Protein AF-A0A6A6ZVG6-F1 (afdb_monomer_lite)

Foldseek 3Di:
DDDDPDPAPDQFWDWDADLPPRDTQDTATADDQPDDDDDPHARHLVSVVVSVCVPDDQPDAAFAAPCVVVCVSSVHDHDHYDHQLVVVVVVVVVVVVVVVVVVVVVVVVVVVVVVVVVVVVVVPDDDDDDDDDDDYDDDDDDDDDDDDDDPDDPPPPDPPCSPLQNLLCVQVVDHAPPPPPVDHDPSRRGVSRSVSVVVVVCCVVVVD

pLDDT: mean 73.95, std 22.01, range [24.28, 94.56]

Structure (mmCIF, N/CA/C/O backbone):
data_AF-A0A6A6ZVG6-F1
#
_entry.id   AF-A0A6A6ZVG6-F1
#
loop_
_atom_site.group_PDB
_atom_site.id
_atom_site.type_symbol
_atom_site.label_atom_id
_atom_site.label_alt_id
_atom_site.label_comp_id
_atom_site.label_asym_id
_atom_site.label_entity_id
_atom_site.label_seq_id
_atom_site.pdbx_PDB_ins_code
_atom_site.Cartn_x
_atom_site.Cartn_y
_atom_site.Cartn_z
_atom_site.occupancy
_atom_site.B_iso_or_equiv
_atom_site.auth_seq_id
_atom_site.auth_comp_id
_atom_site.auth_asym_id
_atom_site.auth_atom_id
_atom_site.pdbx_PDB_model_num
ATOM 1 N N . MET A 1 1 ? 5.412 9.016 -5.352 1.00 49.69 1 MET A N 1
ATOM 2 C CA . MET A 1 1 ? 4.699 10.014 -6.185 1.00 49.69 1 MET A CA 1
ATOM 3 C C . MET A 1 1 ? 5.521 11.286 -6.302 1.00 49.69 1 MET A C 1
ATOM 5 O O . MET A 1 1 ? 5.979 11.766 -5.275 1.00 49.69 1 MET A O 1
ATOM 9 N N . GLY A 1 2 ? 5.689 11.850 -7.499 1.00 45.28 2 GLY A N 1
ATOM 10 C CA . GLY A 1 2 ? 6.177 13.225 -7.646 1.00 45.28 2 GLY A CA 1
ATOM 11 C C . GLY A 1 2 ? 5.392 13.981 -8.715 1.00 45.28 2 GLY A C 1
ATOM 12 O O . GLY A 1 2 ? 4.653 13.392 -9.502 1.00 45.28 2 GLY A O 1
ATOM 13 N N . THR A 1 3 ? 5.491 15.305 -8.686 1.00 40.56 3 THR A N 1
ATOM 14 C CA . THR A 1 3 ? 4.764 16.208 -9.581 1.00 40.56 3 THR A CA 1
ATOM 15 C C . THR A 1 3 ? 5.478 16.299 -10.927 1.00 40.56 3 THR A C 1
ATOM 17 O O . THR A 1 3 ? 6.555 16.887 -11.015 1.00 40.56 3 THR A O 1
ATOM 20 N N . ALA A 1 4 ? 4.889 15.712 -11.969 1.00 40.38 4 ALA A N 1
ATOM 21 C CA . ALA A 1 4 ? 5.281 15.966 -13.352 1.00 40.38 4 ALA A CA 1
ATOM 22 C C . ALA A 1 4 ? 4.652 17.285 -13.846 1.00 40.38 4 ALA A C 1
ATOM 24 O O . ALA A 1 4 ? 3.641 17.731 -13.311 1.00 40.38 4 ALA A O 1
ATOM 25 N N . ALA A 1 5 ? 5.238 17.903 -14.877 1.00 45.34 5 ALA A N 1
ATOM 26 C CA . ALA A 1 5 ? 4.753 19.155 -15.476 1.00 45.34 5 ALA A CA 1
ATOM 27 C C . ALA A 1 5 ? 3.393 19.022 -16.207 1.00 45.34 5 ALA A C 1
ATOM 29 O O . ALA A 1 5 ? 2.774 20.022 -16.556 1.00 45.34 5 ALA A O 1
ATOM 30 N N . SER A 1 6 ? 2.921 17.795 -16.436 1.00 46.19 6 SER A N 1
ATOM 31 C CA . SER A 1 6 ? 1.574 17.483 -16.925 1.00 46.19 6 SER A CA 1
ATOM 32 C C . SER A 1 6 ? 0.642 17.258 -15.735 1.00 46.19 6 SER A C 1
ATOM 34 O O . SER A 1 6 ? 1.036 16.558 -14.808 1.00 46.19 6 SER A O 1
ATOM 36 N N . SER A 1 7 ? -0.593 17.764 -15.766 1.00 43.66 7 SER A N 1
ATOM 37 C CA . SER A 1 7 ? -1.553 17.750 -14.641 1.00 43.66 7 SER A CA 1
ATOM 38 C C . SER A 1 7 ? -2.004 16.368 -14.124 1.00 43.66 7 SER A C 1
ATOM 40 O O . SER A 1 7 ? -2.911 16.296 -13.298 1.00 43.66 7 SER A O 1
ATOM 42 N N . ASP A 1 8 ? -1.402 15.278 -14.599 1.00 55.78 8 ASP A N 1
ATOM 43 C CA . ASP A 1 8 ? -1.608 13.919 -14.112 1.00 55.78 8 ASP A CA 1
ATOM 44 C C . ASP A 1 8 ? -0.533 13.561 -13.069 1.00 55.78 8 ASP A C 1
ATOM 46 O O . ASP A 1 8 ? 0.647 13.858 -13.283 1.00 55.78 8 ASP A O 1
ATOM 50 N N . PRO A 1 9 ? -0.886 12.861 -11.971 1.00 57.59 9 PRO A N 1
ATOM 51 C CA . PRO A 1 9 ? 0.098 12.336 -11.035 1.00 57.59 9 PRO A CA 1
ATOM 52 C C . PRO A 1 9 ? 1.181 11.542 -11.785 1.00 57.59 9 PRO A C 1
ATOM 54 O O . PRO A 1 9 ? 0.896 10.552 -12.475 1.00 57.59 9 PRO A O 1
ATOM 57 N N . GLY A 1 10 ? 2.423 12.021 -11.680 1.00 66.69 10 GLY A N 1
ATOM 58 C CA . GLY A 1 10 ? 3.577 11.460 -12.366 1.00 66.69 10 GLY A CA 1
ATOM 59 C C . GLY A 1 10 ? 4.068 10.214 -11.643 1.00 66.69 10 GLY A C 1
ATOM 60 O O . GLY A 1 10 ? 4.487 10.278 -10.482 1.00 66.69 10 GLY A O 1
ATOM 61 N N . LEU A 1 11 ? 4.023 9.074 -12.329 1.00 75.88 11 LEU A N 1
ATOM 62 C CA . LEU A 1 11 ? 4.764 7.893 -11.912 1.00 75.88 11 LEU A CA 1
ATOM 63 C C . LEU A 1 11 ? 6.234 8.134 -12.256 1.00 75.88 11 LEU A C 1
ATOM 65 O O . LEU A 1 11 ? 6.551 8.346 -13.419 1.00 75.88 11 LEU A O 1
ATOM 69 N N . ILE A 1 12 ? 7.098 8.152 -11.242 1.00 78.69 12 ILE A N 1
ATOM 70 C CA . ILE A 1 12 ? 8.520 8.511 -11.397 1.00 78.69 12 ILE A CA 1
ATOM 71 C C . ILE A 1 12 ? 9.432 7.322 -11.101 1.00 78.69 12 ILE A C 1
ATOM 73 O O . ILE A 1 12 ? 10.534 7.237 -11.627 1.00 78.69 12 ILE A O 1
ATOM 77 N N . ARG A 1 13 ? 8.989 6.387 -10.261 1.00 84.31 13 ARG A N 1
ATOM 78 C CA . ARG A 1 13 ? 9.749 5.199 -9.880 1.00 84.31 13 ARG A CA 1
ATOM 79 C C . ARG A 1 13 ? 8.780 4.092 -9.504 1.00 84.31 13 ARG A C 1
ATOM 81 O O . ARG A 1 13 ? 7.742 4.379 -8.908 1.00 84.31 13 ARG A O 1
ATOM 88 N N . VAL A 1 14 ? 9.127 2.863 -9.855 1.00 87.31 14 VAL A N 1
ATOM 89 C CA . VAL A 1 14 ? 8.420 1.653 -9.437 1.00 87.31 14 VAL A CA 1
ATOM 90 C C . VAL A 1 14 ? 9.431 0.728 -8.795 1.00 87.31 14 VAL A C 1
ATOM 92 O O . VAL A 1 14 ? 10.468 0.441 -9.394 1.00 87.31 14 VAL A O 1
ATOM 95 N N . THR A 1 15 ? 9.088 0.245 -7.605 1.00 89.94 15 THR A N 1
ATOM 96 C CA . THR A 1 15 ? 9.856 -0.776 -6.906 1.00 89.94 15 THR A CA 1
ATOM 97 C C . THR A 1 15 ? 8.943 -1.957 -6.581 1.00 89.94 15 THR A C 1
ATOM 99 O O . THR A 1 15 ? 7.857 -1.757 -6.039 1.00 89.94 15 THR A O 1
ATOM 102 N N . LEU A 1 16 ? 9.367 -3.173 -6.923 1.00 90.38 16 LEU A N 1
ATOM 103 C CA . LEU A 1 16 ? 8.728 -4.432 -6.547 1.00 90.38 16 LEU A CA 1
ATOM 104 C C . LEU A 1 16 ? 9.712 -5.256 -5.725 1.00 90.38 16 LEU A C 1
ATOM 106 O O . LEU A 1 16 ? 10.871 -5.417 -6.110 1.00 90.38 16 LEU A O 1
ATOM 110 N N . VAL A 1 17 ? 9.226 -5.796 -4.616 1.00 92.12 17 VAL A N 1
ATOM 111 C CA . VAL A 1 17 ? 9.990 -6.654 -3.710 1.00 92.12 17 VAL A CA 1
ATOM 112 C C . VAL A 1 17 ? 9.263 -7.985 -3.611 1.00 92.12 17 VAL A C 1
ATOM 114 O O . VAL A 1 17 ? 8.038 -8.006 -3.483 1.00 92.12 17 VAL A O 1
ATOM 117 N N . ASP A 1 18 ? 10.015 -9.077 -3.693 1.00 91.00 18 ASP A N 1
ATOM 118 C CA . ASP A 1 18 ? 9.496 -10.412 -3.428 1.00 91.00 18 ASP A CA 1
ATOM 119 C C . ASP A 1 18 ? 9.284 -10.600 -1.922 1.00 91.00 18 ASP A C 1
ATOM 121 O O . ASP A 1 18 ? 10.198 -10.375 -1.123 1.00 91.00 18 ASP A O 1
ATOM 125 N N . ASP A 1 19 ? 8.075 -10.999 -1.530 1.00 85.69 19 ASP A N 1
ATOM 126 C CA . ASP A 1 19 ? 7.737 -11.203 -0.121 1.00 85.69 19 ASP A CA 1
ATOM 127 C C . ASP A 1 19 ? 8.489 -12.395 0.489 1.00 85.69 19 ASP A C 1
ATOM 129 O O . ASP A 1 19 ? 8.959 -12.306 1.621 1.00 85.69 19 ASP A O 1
ATOM 133 N N . PHE A 1 20 ? 8.663 -13.480 -0.269 1.00 83.56 20 PHE A N 1
ATOM 134 C CA . PHE A 1 20 ? 9.230 -14.735 0.224 1.00 83.56 20 PHE A CA 1
ATOM 135 C C . PHE A 1 20 ? 10.759 -14.729 0.244 1.00 83.56 20 PHE A C 1
ATOM 137 O O . PHE A 1 20 ? 11.362 -15.257 1.175 1.00 83.56 20 PHE A O 1
ATOM 144 N N . PHE A 1 21 ? 11.387 -14.155 -0.782 1.00 81.38 21 PHE A N 1
ATOM 145 C CA . PHE A 1 21 ? 12.842 -14.189 -0.960 1.00 81.38 21 PHE A CA 1
ATOM 146 C C . PHE A 1 21 ? 13.548 -12.904 -0.517 1.00 81.38 21 PHE A C 1
ATOM 148 O O . PHE A 1 21 ? 14.773 -12.836 -0.567 1.00 81.38 21 PHE A O 1
ATOM 155 N N . GLU A 1 22 ? 12.797 -11.877 -0.110 1.00 78.38 22 GLU A N 1
ATOM 156 C CA . GLU A 1 22 ? 13.311 -10.543 0.247 1.00 78.38 22 GLU A CA 1
ATOM 157 C C . GLU A 1 22 ? 14.149 -9.874 -0.856 1.00 78.38 22 GLU A C 1
ATOM 159 O O . GLU A 1 22 ? 14.902 -8.928 -0.616 1.00 78.38 22 GLU A O 1
ATOM 164 N N . THR A 1 23 ? 14.025 -10.351 -2.094 1.00 87.88 23 THR A N 1
ATOM 165 C CA . THR A 1 23 ? 14.782 -9.841 -3.232 1.00 87.88 23 THR A CA 1
ATOM 166 C C . THR A 1 23 ? 14.036 -8.707 -3.910 1.00 87.88 23 THR A C 1
ATOM 168 O O . THR A 1 23 ? 12.829 -8.783 -4.143 1.00 87.88 23 THR A O 1
ATOM 171 N N . VAL A 1 24 ? 14.766 -7.667 -4.306 1.00 89.94 24 VAL A N 1
ATOM 172 C CA . VAL A 1 24 ? 14.220 -6.606 -5.155 1.00 89.94 24 VAL A CA 1
ATOM 173 C C . VAL A 1 24 ? 14.069 -7.148 -6.574 1.00 89.94 24 VAL A C 1
ATOM 175 O O . VAL A 1 24 ? 15.061 -7.452 -7.232 1.00 89.94 24 VAL A O 1
ATOM 178 N N . ILE A 1 25 ? 12.825 -7.277 -7.033 1.00 88.56 25 ILE A N 1
ATOM 179 C CA . ILE A 1 25 ? 12.484 -7.791 -8.366 1.00 88.56 25 ILE A CA 1
ATOM 180 C C . ILE A 1 25 ? 12.641 -6.687 -9.417 1.00 88.56 25 ILE A C 1
ATOM 182 O O . ILE A 1 25 ? 13.147 -6.913 -10.514 1.00 88.56 25 ILE A O 1
ATOM 186 N N . LEU A 1 26 ? 12.180 -5.482 -9.087 1.00 88.19 26 LEU A N 1
ATOM 187 C CA . LEU A 1 26 ? 12.173 -4.334 -9.986 1.00 88.19 26 LEU A CA 1
ATOM 188 C C . LEU A 1 26 ? 12.477 -3.085 -9.169 1.00 88.19 26 LEU A C 1
ATOM 190 O O . LEU A 1 26 ? 11.866 -2.893 -8.126 1.00 88.19 26 LEU A O 1
ATOM 194 N N . ASP A 1 27 ? 13.374 -2.223 -9.636 1.00 88.81 27 ASP A N 1
ATOM 195 C CA . ASP A 1 27 ? 13.592 -0.901 -9.042 1.00 88.81 27 ASP A CA 1
ATOM 196 C C . ASP A 1 27 ? 14.042 0.091 -10.113 1.00 88.81 27 ASP A C 1
ATOM 198 O O . ASP A 1 27 ? 15.226 0.381 -10.274 1.00 88.81 27 ASP A O 1
ATOM 202 N N . ASN A 1 28 ? 13.075 0.581 -10.886 1.00 85.38 28 ASN A N 1
ATOM 203 C CA . ASN A 1 28 ? 13.347 1.372 -12.079 1.00 85.38 28 ASN A CA 1
ATOM 204 C C . ASN A 1 28 ? 12.654 2.734 -12.037 1.00 85.38 28 ASN A C 1
ATOM 206 O O . ASN A 1 28 ? 11.527 2.891 -11.556 1.00 85.38 28 ASN A O 1
ATOM 210 N N . ILE A 1 29 ? 13.336 3.728 -12.606 1.00 84.00 29 ILE A N 1
ATOM 211 C CA . ILE A 1 29 ? 12.784 5.059 -12.857 1.00 84.00 29 ILE A CA 1
ATOM 212 C C . ILE A 1 29 ? 11.855 4.980 -14.070 1.00 84.00 29 ILE A C 1
ATOM 214 O O . ILE A 1 29 ? 12.196 4.375 -15.087 1.00 84.00 29 ILE A O 1
ATOM 218 N N . VAL A 1 30 ? 10.687 5.606 -13.954 1.00 82.44 30 VAL A N 1
ATOM 219 C CA . VAL A 1 30 ? 9.706 5.730 -15.033 1.00 82.44 30 VAL A CA 1
ATOM 220 C C . VAL A 1 30 ? 9.805 7.131 -15.612 1.00 82.44 30 VAL A C 1
ATOM 222 O O . VAL A 1 30 ? 9.595 8.124 -14.914 1.00 82.44 30 VAL A O 1
ATOM 225 N N . GLU A 1 31 ? 10.133 7.207 -16.894 1.00 79.06 31 GLU A N 1
ATOM 226 C CA . GLU A 1 31 ? 10.151 8.465 -17.628 1.00 79.06 31 GLU A CA 1
ATOM 227 C C . GLU A 1 31 ? 8.775 8.745 -18.239 1.00 79.06 31 GLU A C 1
ATOM 229 O O . GLU A 1 31 ? 8.079 7.811 -18.634 1.00 79.06 31 GLU A O 1
ATOM 234 N N . PRO A 1 32 ? 8.344 10.014 -18.325 1.00 71.75 32 PRO A N 1
ATOM 235 C CA . PRO A 1 32 ? 7.103 10.348 -19.013 1.00 71.75 32 PRO A CA 1
ATOM 236 C C . PRO A 1 32 ? 7.220 10.024 -20.509 1.00 71.75 32 PRO A C 1
ATOM 238 O O . PRO A 1 32 ? 8.304 10.118 -21.079 1.00 71.75 32 PRO A O 1
ATOM 241 N N . ASP A 1 33 ? 6.095 9.711 -21.157 1.00 66.44 33 ASP A N 1
ATOM 242 C CA . ASP A 1 33 ? 6.045 9.222 -22.550 1.00 66.44 33 ASP A CA 1
ATOM 243 C C . ASP A 1 33 ? 6.770 10.132 -23.568 1.00 66.44 33 ASP A C 1
ATOM 245 O O . ASP A 1 33 ? 7.246 9.667 -24.601 1.00 66.44 33 ASP A O 1
ATOM 249 N N . ASN A 1 34 ? 6.902 11.427 -23.256 1.00 60.53 34 ASN A N 1
ATOM 250 C CA . ASN A 1 34 ? 7.512 12.441 -24.121 1.00 60.53 34 ASN A CA 1
ATOM 251 C C . ASN A 1 34 ? 8.992 12.743 -23.799 1.00 60.53 34 ASN A C 1
ATOM 253 O O . ASN A 1 34 ? 9.582 13.628 -24.423 1.00 60.53 34 ASN A O 1
ATOM 257 N N . ALA A 1 35 ? 9.602 12.076 -22.813 1.00 59.50 35 ALA A N 1
ATOM 258 C CA . ALA A 1 35 ? 11.005 12.295 -22.465 1.00 59.50 35 ALA A CA 1
ATOM 259 C C . ALA A 1 35 ? 11.939 11.491 -23.381 1.00 59.50 35 ALA A C 1
ATOM 261 O O . ALA A 1 35 ? 11.785 10.291 -23.586 1.00 59.50 35 ALA A O 1
ATOM 262 N N . ARG A 1 36 ? 12.935 12.181 -23.945 1.00 53.41 36 ARG A N 1
ATOM 263 C CA . ARG A 1 36 ? 13.966 11.605 -24.814 1.00 53.41 36 ARG A CA 1
ATOM 264 C C . ARG A 1 36 ? 15.309 11.644 -24.088 1.00 53.41 36 ARG A C 1
ATOM 266 O O . ARG A 1 36 ? 16.119 12.531 -24.352 1.00 53.41 36 ARG A O 1
ATOM 273 N N . 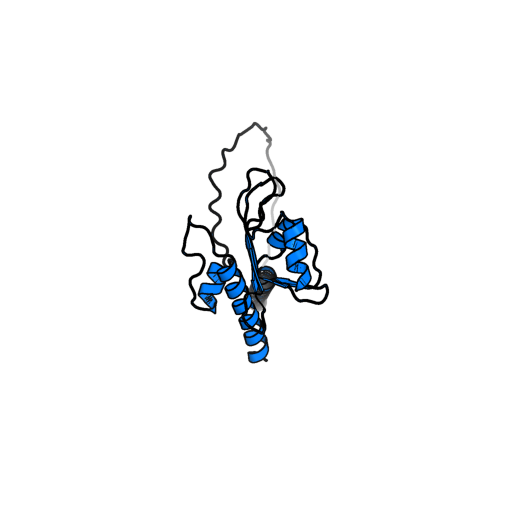LYS A 1 37 ? 15.549 10.720 -23.154 1.00 52.19 37 LYS A N 1
ATOM 274 C CA . LYS A 1 37 ? 16.886 10.473 -22.586 1.00 52.19 37 LYS A CA 1
ATOM 275 C C . LYS A 1 37 ? 17.303 9.010 -22.747 1.00 52.19 37 LYS A C 1
ATOM 277 O O . LYS A 1 37 ? 16.475 8.114 -22.848 1.00 52.19 37 LYS A O 1
ATOM 282 N N . GLN A 1 38 ? 18.615 8.805 -22.862 1.00 46.75 38 GLN A N 1
ATOM 283 C CA . GLN A 1 38 ? 19.264 7.498 -22.965 1.00 46.75 38 GLN A CA 1
ATOM 284 C C . GLN A 1 38 ? 19.534 6.946 -21.556 1.00 46.75 38 GLN A C 1
ATOM 286 O O . GLN A 1 38 ? 20.180 7.623 -20.756 1.00 46.75 38 GLN A O 1
ATOM 291 N N . GLY A 1 39 ? 19.055 5.732 -21.268 1.00 58.69 39 GLY A N 1
ATOM 292 C CA . GLY A 1 39 ? 19.255 5.026 -19.998 1.00 58.69 39 GLY A CA 1
ATOM 293 C C . GLY A 1 39 ? 18.412 3.744 -19.887 1.00 58.69 39 GLY A C 1
ATOM 294 O O . GLY A 1 39 ? 17.668 3.412 -20.806 1.00 58.69 39 GLY A O 1
ATOM 295 N N . THR A 1 40 ? 18.523 3.032 -18.758 1.00 62.62 40 THR A N 1
ATOM 296 C CA . THR A 1 40 ? 17.744 1.824 -18.386 1.00 62.62 40 THR A CA 1
ATOM 297 C C . THR A 1 40 ? 16.345 2.142 -17.826 1.00 62.62 40 THR A C 1
ATOM 299 O O . THR A 1 40 ? 15.743 1.329 -17.126 1.00 62.62 40 THR A O 1
ATOM 302 N N . SER A 1 41 ? 15.829 3.343 -18.084 1.00 74.56 41 SER A N 1
ATOM 303 C CA . SER A 1 41 ? 14.541 3.834 -17.596 1.00 74.56 41 SER A CA 1
ATOM 304 C C . SER A 1 41 ? 13.356 3.253 -18.374 1.00 74.56 41 SER A C 1
ATOM 306 O O . SER A 1 41 ? 13.444 2.910 -19.555 1.00 74.56 41 SER A O 1
ATOM 308 N N . LEU A 1 42 ? 12.213 3.146 -17.694 1.00 82.44 42 LEU A N 1
ATOM 309 C CA . LEU A 1 42 ? 10.979 2.611 -18.263 1.00 82.44 42 LEU A CA 1
ATOM 310 C C . LEU A 1 42 ? 10.251 3.688 -19.055 1.00 82.44 42 LEU A C 1
ATOM 312 O O . LEU A 1 42 ? 10.076 4.814 -18.584 1.00 82.44 42 LEU A O 1
ATOM 316 N N . LYS A 1 43 ? 9.805 3.319 -20.257 1.00 82.69 43 LYS A N 1
ATOM 317 C CA . LYS A 1 43 ? 9.081 4.212 -21.162 1.00 82.69 43 LYS A CA 1
ATOM 318 C C . LYS A 1 43 ? 7.635 4.350 -20.706 1.00 82.69 43 LYS A C 1
ATOM 320 O O . LYS A 1 43 ? 6.787 3.513 -21.025 1.00 82.69 43 LYS A O 1
ATOM 325 N N . GLY A 1 44 ? 7.364 5.406 -19.951 1.00 84.31 44 GLY A N 1
ATOM 326 C CA . GLY A 1 44 ? 6.013 5.755 -19.557 1.00 84.31 44 GLY A CA 1
ATOM 327 C C . GLY A 1 44 ? 5.340 4.755 -18.631 1.00 84.31 44 GLY A C 1
ATOM 328 O O . GLY A 1 44 ? 5.921 3.796 -18.119 1.00 84.31 44 GLY A O 1
ATOM 329 N N . LYS A 1 45 ? 4.037 4.971 -18.449 1.00 86.06 45 LYS A N 1
ATOM 330 C CA . LYS A 1 45 ? 3.189 4.086 -17.638 1.00 86.06 45 LYS A CA 1
ATOM 331 C C . LYS A 1 45 ? 3.005 2.721 -18.305 1.00 86.06 45 LYS A C 1
ATOM 333 O O . LYS A 1 45 ? 2.887 1.717 -17.612 1.00 86.06 45 LYS A O 1
ATOM 338 N N . ALA A 1 46 ? 2.973 2.678 -19.639 1.00 87.50 46 ALA A N 1
ATOM 339 C CA . ALA A 1 46 ? 2.815 1.436 -20.391 1.00 87.50 46 ALA A CA 1
ATOM 340 C C . ALA A 1 46 ? 4.020 0.506 -20.202 1.00 87.50 46 ALA A C 1
ATOM 342 O O . ALA A 1 46 ? 3.823 -0.620 -19.756 1.00 87.50 46 ALA A O 1
ATOM 343 N N . GLY A 1 47 ? 5.243 1.008 -20.404 1.00 88.00 47 GLY A N 1
ATOM 344 C CA . GLY A 1 47 ? 6.459 0.225 -20.175 1.00 88.00 47 GLY A CA 1
ATOM 345 C C . GLY A 1 47 ? 6.621 -0.192 -18.713 1.00 88.00 47 GLY A C 1
ATOM 346 O O . GLY A 1 47 ? 7.059 -1.303 -18.431 1.00 88.00 47 GLY A O 1
ATOM 347 N N . ALA A 1 48 ? 6.187 0.649 -17.766 1.00 89.69 48 ALA A N 1
ATOM 348 C CA . ALA A 1 48 ? 6.159 0.260 -16.359 1.00 89.69 48 ALA A CA 1
ATOM 349 C C . ALA A 1 48 ? 5.239 -0.936 -16.089 1.00 89.69 48 ALA A C 1
ATOM 351 O O . ALA A 1 48 ? 5.633 -1.860 -15.384 1.00 89.69 48 ALA A O 1
ATOM 352 N N . ARG A 1 49 ? 4.038 -0.952 -16.678 1.00 91.38 49 ARG A N 1
ATOM 353 C CA . ARG A 1 49 ? 3.123 -2.096 -16.559 1.00 91.38 49 ARG A CA 1
ATOM 354 C C . ARG A 1 49 ? 3.692 -3.355 -17.200 1.00 91.38 49 ARG A C 1
ATOM 356 O O . ARG A 1 49 ? 3.604 -4.410 -16.588 1.00 91.38 49 ARG A O 1
ATOM 363 N N . GLU A 1 50 ? 4.290 -3.245 -18.383 1.00 91.06 50 GLU A N 1
ATOM 364 C CA . GLU A 1 50 ? 4.887 -4.389 -19.082 1.00 91.06 50 GLU A CA 1
ATOM 365 C C . GLU A 1 50 ? 5.975 -5.071 -18.248 1.00 91.06 50 GLU A C 1
ATOM 367 O O . GLU A 1 50 ? 6.001 -6.296 -18.179 1.00 91.06 50 GLU A O 1
ATOM 372 N N . GLU A 1 51 ? 6.825 -4.307 -17.554 1.00 91.38 51 GLU A N 1
ATOM 373 C CA . GLU A 1 51 ? 7.822 -4.890 -16.649 1.00 91.38 51 GLU A CA 1
ATOM 374 C C . GLU A 1 51 ? 7.206 -5.505 -15.392 1.00 91.38 51 GLU A C 1
ATOM 376 O O . GLU A 1 51 ? 7.609 -6.592 -14.984 1.00 91.38 51 GLU A O 1
ATOM 381 N N . ILE A 1 52 ? 6.214 -4.847 -14.785 1.00 92.38 52 ILE A N 1
ATOM 382 C CA . ILE A 1 52 ? 5.515 -5.379 -13.605 1.00 92.38 52 ILE A CA 1
ATOM 383 C C . ILE A 1 52 ? 4.839 -6.716 -13.945 1.00 92.38 52 ILE A C 1
ATOM 385 O O . ILE A 1 52 ? 4.946 -7.679 -13.185 1.00 92.38 52 ILE A O 1
ATOM 389 N N . TRP A 1 53 ? 4.170 -6.802 -15.097 1.00 92.88 53 TRP A N 1
ATOM 390 C CA . TRP A 1 53 ? 3.396 -7.977 -15.510 1.00 92.88 53 TRP A CA 1
ATOM 391 C C . TRP A 1 53 ? 4.239 -9.212 -15.835 1.00 92.88 53 TRP A C 1
ATOM 393 O O . TRP A 1 53 ? 3.690 -10.310 -15.889 1.00 92.88 53 TRP A O 1
ATOM 403 N N . LYS A 1 54 ? 5.562 -9.078 -15.989 1.00 93.06 54 LYS A N 1
ATOM 404 C CA . LYS A 1 54 ? 6.463 -10.241 -16.083 1.00 93.06 54 LYS A CA 1
ATOM 405 C C . LYS A 1 54 ? 6.492 -11.060 -14.794 1.00 93.06 54 LYS A C 1
ATOM 407 O O . LYS A 1 54 ? 6.749 -12.257 -14.845 1.00 93.06 54 LYS A O 1
ATOM 412 N N . TYR A 1 55 ? 6.227 -10.412 -13.660 1.00 91.38 55 TYR A N 1
ATOM 413 C CA . TYR A 1 55 ? 6.308 -11.017 -12.331 1.00 91.38 55 TYR A CA 1
ATOM 414 C C . TYR A 1 55 ? 4.949 -11.080 -11.631 1.00 91.38 55 TYR A C 1
ATOM 416 O O . TYR A 1 55 ? 4.695 -11.990 -10.845 1.00 91.38 55 TYR A O 1
ATOM 424 N N . VAL A 1 56 ? 4.062 -10.121 -11.911 1.00 93.06 56 VAL A N 1
ATOM 425 C CA . VAL A 1 56 ? 2.768 -9.997 -11.237 1.00 93.06 56 VAL A CA 1
ATOM 426 C C . VAL A 1 56 ? 1.636 -10.397 -12.175 1.00 93.06 56 VAL A C 1
ATOM 428 O O . VAL A 1 56 ? 1.311 -9.683 -13.124 1.00 93.06 56 VAL A O 1
ATOM 431 N N . GLY A 1 57 ? 1.022 -11.543 -11.881 1.00 93.12 57 GLY A N 1
ATOM 432 C CA . GLY A 1 57 ? -0.138 -12.070 -12.592 1.00 93.12 57 GLY A CA 1
ATOM 433 C C . GLY A 1 57 ? -1.466 -11.810 -11.865 1.00 93.12 57 GLY A C 1
ATOM 434 O O . GLY A 1 57 ? -1.491 -11.250 -10.768 1.00 93.12 57 GLY A O 1
ATOM 435 N N . PRO A 1 58 ? -2.596 -12.272 -12.431 1.00 92.19 58 PRO A N 1
ATOM 436 C CA . PRO A 1 58 ? -3.929 -12.082 -11.847 1.00 92.19 58 PRO A CA 1
ATOM 437 C C . PRO A 1 58 ? -4.119 -12.786 -10.493 1.00 92.19 58 PRO A C 1
ATOM 439 O O . PRO A 1 58 ? -4.942 -12.354 -9.691 1.00 92.19 58 PRO A O 1
ATOM 442 N N . HIS A 1 59 ? -3.343 -13.841 -10.221 1.00 93.69 59 HIS A N 1
ATOM 443 C CA . HIS A 1 59 ? -3.368 -14.583 -8.955 1.00 93.69 59 HIS A CA 1
ATOM 444 C C . HIS A 1 59 ? -2.281 -14.155 -7.960 1.00 93.69 59 HIS A C 1
ATOM 446 O O . HIS A 1 59 ? -2.232 -14.670 -6.845 1.00 93.69 59 HIS A O 1
ATOM 452 N N . THR A 1 60 ? -1.412 -13.218 -8.337 1.00 93.12 60 THR A N 1
ATOM 453 C CA . THR A 1 60 ? -0.362 -12.717 -7.450 1.00 93.12 60 THR A CA 1
ATOM 454 C C . THR A 1 60 ? -0.967 -11.724 -6.462 1.00 93.12 60 THR A C 1
ATOM 456 O O . THR A 1 60 ? -1.686 -10.813 -6.863 1.00 93.12 60 THR A O 1
ATOM 459 N N . LEU A 1 61 ? -0.683 -11.865 -5.170 1.00 93.19 61 LEU A N 1
ATOM 460 C CA . LEU A 1 61 ? -1.125 -10.901 -4.162 1.00 93.19 61 LEU A CA 1
ATOM 461 C C . LEU A 1 61 ? -0.249 -9.649 -4.217 1.00 93.19 61 LEU A C 1
ATOM 463 O O . LEU A 1 61 ? 0.971 -9.738 -4.113 1.00 93.19 61 LEU A O 1
ATOM 467 N N . VAL A 1 62 ? -0.868 -8.476 -4.346 1.00 93.88 62 VAL A N 1
ATOM 468 C CA . VAL A 1 62 ? -0.160 -7.194 -4.242 1.00 93.88 62 VAL A CA 1
ATOM 469 C C . VAL A 1 62 ? -0.337 -6.649 -2.835 1.00 93.88 62 VAL A C 1
ATOM 471 O O . VAL A 1 62 ? -1.456 -6.387 -2.398 1.00 93.88 62 VAL A O 1
ATOM 474 N N . VAL A 1 63 ? 0.775 -6.463 -2.134 1.00 93.06 63 VAL A N 1
ATOM 475 C CA . VAL A 1 63 ? 0.805 -5.975 -0.754 1.00 93.06 63 VAL A CA 1
ATOM 476 C C . VAL A 1 63 ? 1.364 -4.555 -0.727 1.00 93.06 63 VAL A C 1
ATOM 478 O O . VAL A 1 63 ? 2.322 -4.247 -1.431 1.00 93.06 63 VAL A O 1
ATOM 481 N N . GLY A 1 64 ? 0.788 -3.677 0.093 1.00 92.62 64 GLY A N 1
ATOM 482 C CA . GLY A 1 64 ? 1.358 -2.351 0.328 1.00 92.62 64 GLY A CA 1
ATOM 483 C C . GLY A 1 64 ? 0.521 -1.474 1.256 1.00 92.62 64 GLY A C 1
ATOM 484 O O . GLY A 1 64 ? -0.407 -1.941 1.915 1.00 92.62 64 GLY A O 1
ATOM 485 N N . HIS A 1 65 ? 0.847 -0.181 1.318 1.00 93.00 65 HIS A N 1
ATOM 486 C CA . HIS A 1 65 ? 0.131 0.822 2.118 1.00 93.00 65 HIS A CA 1
ATOM 487 C C . HIS A 1 65 ? -0.448 1.903 1.206 1.00 93.00 65 HIS A C 1
ATOM 489 O O . HIS A 1 65 ? 0.300 2.608 0.538 1.00 93.00 65 HIS A O 1
ATOM 495 N N . GLY A 1 66 ? -1.778 2.031 1.164 1.00 90.00 66 GLY A N 1
ATOM 496 C CA . GLY A 1 66 ? -2.440 3.023 0.311 1.00 90.00 66 GLY A CA 1
ATOM 497 C C . GLY A 1 66 ? -2.332 2.726 -1.190 1.00 90.00 66 GLY A C 1
ATOM 498 O O . GLY A 1 66 ? -2.379 3.651 -2.005 1.00 90.00 66 GLY A O 1
ATOM 499 N N . VAL A 1 67 ? -2.235 1.441 -1.550 1.00 90.88 67 VAL A N 1
ATOM 500 C CA . VAL A 1 67 ? -1.907 0.916 -2.892 1.00 90.88 67 VAL A CA 1
ATOM 501 C C . VAL A 1 67 ? -2.848 1.432 -3.985 1.00 90.88 67 VAL A C 1
ATOM 503 O O . VAL A 1 67 ? -2.467 1.545 -5.149 1.00 90.88 67 VAL A O 1
ATOM 506 N N . ASN A 1 68 ? -4.077 1.810 -3.626 1.00 90.31 68 ASN A N 1
ATOM 507 C CA . ASN A 1 68 ? -5.035 2.413 -4.554 1.00 90.31 68 ASN A CA 1
ATOM 508 C C . ASN A 1 68 ? -4.460 3.641 -5.287 1.00 90.31 68 ASN A C 1
ATOM 510 O O . ASN A 1 68 ? -4.725 3.844 -6.470 1.00 90.31 68 ASN A O 1
ATOM 514 N N . ASN A 1 69 ? -3.655 4.468 -4.614 1.00 88.00 69 ASN A N 1
ATOM 515 C CA . ASN A 1 69 ? -3.057 5.633 -5.259 1.00 88.00 69 ASN A CA 1
ATOM 516 C C . ASN A 1 69 ? -2.022 5.237 -6.328 1.00 88.00 69 ASN A C 1
ATOM 518 O O . ASN A 1 69 ? -1.992 5.821 -7.417 1.00 88.00 69 ASN A O 1
ATOM 522 N N . ASP A 1 70 ? -1.207 4.227 -6.042 1.00 89.00 70 ASP A N 1
ATOM 523 C CA . ASP A 1 70 ? -0.184 3.719 -6.955 1.00 89.00 70 ASP A CA 1
ATOM 524 C C . ASP A 1 70 ? -0.816 3.004 -8.157 1.00 89.00 70 ASP A C 1
ATOM 526 O O . ASP A 1 70 ? -0.464 3.291 -9.303 1.00 89.00 70 ASP A O 1
ATOM 530 N N . LEU A 1 71 ? -1.845 2.180 -7.928 1.00 91.00 71 LEU A N 1
ATOM 531 C CA . LEU A 1 71 ? -2.614 1.509 -8.985 1.00 91.00 71 LEU A CA 1
ATOM 532 C C . LEU A 1 71 ? -3.321 2.502 -9.916 1.00 91.00 71 LEU A C 1
ATOM 534 O O . LEU A 1 71 ? -3.260 2.367 -11.142 1.00 91.00 71 LEU A O 1
ATOM 538 N N . ARG A 1 72 ? -3.927 3.562 -9.362 1.00 89.50 72 ARG A N 1
ATOM 539 C CA . ARG A 1 72 ? -4.515 4.651 -10.165 1.00 89.50 72 ARG A CA 1
ATOM 540 C C . ARG A 1 72 ? -3.455 5.380 -10.986 1.00 89.50 72 ARG A C 1
ATOM 542 O O . ARG A 1 72 ? -3.703 5.709 -12.145 1.00 89.50 72 ARG A O 1
ATOM 549 N N . SER A 1 73 ? -2.268 5.588 -10.420 1.00 85.81 73 SER A N 1
ATOM 550 C CA . SER A 1 73 ? -1.152 6.242 -11.113 1.00 85.81 73 SER A CA 1
ATOM 551 C C . SER A 1 73 ? -0.617 5.394 -12.270 1.00 85.81 73 SER A C 1
ATOM 553 O O . SER A 1 73 ? -0.324 5.944 -13.335 1.00 85.81 73 SER A O 1
ATOM 555 N N . LEU A 1 74 ? -0.580 4.070 -12.094 1.00 88.44 74 LEU A N 1
ATOM 556 C CA . LEU A 1 74 ? -0.253 3.073 -13.119 1.00 88.44 74 LEU A CA 1
ATOM 557 C C . LEU A 1 74 ? -1.382 2.841 -14.138 1.00 88.44 74 LEU A C 1
ATOM 559 O O . LEU A 1 74 ? -1.137 2.227 -15.173 1.00 88.44 74 LEU A O 1
ATOM 563 N N . ARG A 1 75 ? -2.605 3.332 -13.882 1.00 89.31 75 ARG A N 1
ATOM 564 C CA . ARG A 1 75 ? -3.830 2.975 -14.629 1.00 89.31 75 ARG A CA 1
ATOM 565 C C . ARG A 1 75 ? -3.998 1.453 -14.734 1.00 89.31 75 ARG A C 1
ATOM 567 O O . ARG A 1 75 ? -4.250 0.908 -15.810 1.00 89.31 75 ARG A O 1
ATOM 574 N N . TRP A 1 76 ? -3.801 0.772 -13.612 1.00 90.50 76 TRP A N 1
ATOM 575 C CA . TRP A 1 76 ? -3.865 -0.679 -13.517 1.00 90.50 76 TRP A CA 1
ATOM 576 C C . TRP A 1 76 ? -4.912 -1.093 -12.484 1.00 90.50 76 TRP A C 1
ATOM 578 O O . TRP A 1 76 ? -4.970 -0.539 -11.390 1.00 90.50 76 TRP A O 1
ATOM 588 N N . ILE A 1 77 ? -5.758 -2.052 -12.856 1.00 91.75 77 ILE A N 1
ATOM 589 C CA . ILE A 1 77 ? -6.757 -2.657 -11.977 1.00 91.75 77 ILE A CA 1
ATOM 590 C C . ILE A 1 77 ? -6.252 -4.049 -11.620 1.00 91.75 77 ILE A C 1
ATOM 592 O O . ILE A 1 77 ? -5.988 -4.854 -12.513 1.00 91.75 77 ILE A O 1
ATOM 596 N N . HIS A 1 78 ? -6.142 -4.321 -10.324 1.00 93.88 78 HIS A N 1
ATOM 597 C CA . HIS A 1 78 ? -5.779 -5.630 -9.804 1.00 93.88 78 HIS A CA 1
ATOM 598 C C . HIS A 1 78 ? -6.781 -6.067 -8.741 1.00 93.88 78 HIS A C 1
ATOM 600 O O . HIS A 1 78 ? -7.197 -5.258 -7.914 1.00 93.88 78 HIS A O 1
ATOM 606 N N . THR A 1 79 ? -7.197 -7.330 -8.782 1.00 93.25 79 THR A N 1
ATOM 607 C CA . THR A 1 79 ? -8.272 -7.851 -7.923 1.00 93.25 79 THR A CA 1
ATOM 608 C C . THR A 1 79 ? -7.769 -8.331 -6.568 1.00 93.25 79 THR A C 1
ATOM 610 O O . THR A 1 79 ? -8.522 -8.315 -5.598 1.00 93.25 79 THR A O 1
ATOM 613 N N . LEU A 1 80 ? -6.508 -8.761 -6.489 1.00 94.56 80 LEU A N 1
ATOM 614 C CA . LEU A 1 80 ? -5.922 -9.362 -5.293 1.00 94.56 80 LEU A CA 1
ATOM 615 C C . LEU A 1 80 ? -4.948 -8.390 -4.627 1.00 94.56 80 LEU A C 1
ATOM 617 O O . LEU A 1 80 ? -3.744 -8.414 -4.882 1.00 94.56 80 LEU A O 1
ATOM 621 N N . VAL A 1 81 ? -5.489 -7.517 -3.776 1.00 94.00 81 VAL A N 1
ATOM 622 C CA . VAL A 1 81 ? -4.722 -6.467 -3.095 1.00 94.00 81 VAL A CA 1
ATOM 623 C C . VAL A 1 81 ? -4.911 -6.552 -1.584 1.00 94.00 81 VAL A C 1
ATOM 625 O O . VAL A 1 81 ? -6.034 -6.537 -1.083 1.00 94.00 81 VAL A O 1
ATOM 628 N N . VAL A 1 82 ? -3.796 -6.578 -0.857 1.00 92.88 82 VAL A N 1
ATOM 629 C CA . VAL A 1 82 ? -3.741 -6.441 0.599 1.00 92.88 82 VAL A CA 1
ATOM 630 C C . VAL A 1 82 ? -3.236 -5.040 0.927 1.00 92.88 82 VAL A C 1
ATOM 632 O O . VAL A 1 82 ? -2.043 -4.751 0.833 1.00 92.88 82 VAL A O 1
ATOM 635 N N . ASP A 1 83 ? -4.156 -4.157 1.318 1.00 91.88 83 ASP A N 1
ATOM 636 C CA . ASP A 1 83 ? -3.825 -2.787 1.714 1.00 91.88 83 ASP A CA 1
ATOM 637 C C . ASP A 1 83 ? -3.764 -2.653 3.245 1.00 91.88 83 ASP A C 1
ATOM 639 O O . ASP A 1 83 ? -4.765 -2.789 3.967 1.00 91.88 83 ASP A O 1
ATOM 643 N N . LEU A 1 84 ? -2.567 -2.351 3.748 1.00 91.00 84 LEU A N 1
ATOM 644 C CA . LEU A 1 84 ? -2.294 -2.124 5.162 1.00 91.00 84 LEU A CA 1
ATOM 645 C C . LEU A 1 84 ? -3.108 -0.957 5.731 1.00 91.00 84 LEU A C 1
ATOM 647 O O . LEU A 1 84 ? -3.580 -1.035 6.869 1.00 91.00 84 LEU A O 1
ATOM 651 N N . TYR A 1 85 ? -3.283 0.117 4.958 1.00 88.75 85 TYR A N 1
ATOM 652 C CA . TYR A 1 85 ? -4.032 1.290 5.397 1.00 88.75 85 TYR A CA 1
ATOM 653 C C . TYR A 1 85 ? -5.491 0.919 5.661 1.00 88.75 85 TYR A C 1
ATOM 655 O O . TYR A 1 85 ? -6.015 1.206 6.738 1.00 88.75 85 TYR A O 1
ATOM 663 N N . VAL A 1 86 ? -6.118 0.207 4.722 1.00 87.06 86 VAL A N 1
ATOM 664 C CA . VAL A 1 86 ? -7.509 -0.255 4.848 1.00 87.06 86 VAL A CA 1
ATOM 665 C C . VAL A 1 86 ? -7.654 -1.219 6.027 1.00 87.06 86 VAL A C 1
ATOM 667 O O . VAL A 1 86 ? -8.554 -1.057 6.852 1.00 87.06 86 VAL A O 1
ATOM 670 N N . THR A 1 87 ? -6.722 -2.167 6.165 1.00 86.19 87 THR A N 1
ATOM 671 C CA . THR A 1 87 ? -6.727 -3.157 7.253 1.00 86.19 87 THR A CA 1
ATOM 672 C C . THR A 1 87 ? -6.656 -2.491 8.629 1.00 86.19 87 THR A C 1
ATOM 674 O O . THR A 1 87 ? -7.441 -2.804 9.528 1.00 86.19 87 THR A O 1
ATOM 677 N N . LYS A 1 88 ? -5.735 -1.538 8.821 1.00 86.00 88 LYS A N 1
ATOM 678 C CA . LYS A 1 88 ? -5.589 -0.827 10.100 1.00 86.00 88 LYS A CA 1
ATOM 679 C C . LYS A 1 88 ? -6.744 0.139 10.355 1.00 86.00 88 LYS A C 1
ATOM 681 O O . LYS A 1 88 ? -7.199 0.231 11.492 1.00 86.00 88 LYS A O 1
ATOM 686 N N . PHE A 1 89 ? -7.244 0.813 9.322 1.00 83.12 89 PHE A N 1
ATOM 687 C CA . PHE A 1 89 ? -8.398 1.703 9.433 1.00 83.12 89 PHE A CA 1
ATOM 688 C C . PHE A 1 89 ? -9.653 0.961 9.904 1.00 83.12 89 PHE A C 1
ATOM 690 O O . PHE A 1 89 ? -10.326 1.420 10.826 1.00 83.12 89 PHE A O 1
ATOM 697 N N . GLY A 1 90 ? -9.926 -0.219 9.338 1.00 79.38 90 GLY A N 1
ATOM 698 C CA . GLY A 1 90 ? -11.021 -1.080 9.786 1.00 79.38 90 GLY A CA 1
ATOM 699 C C . GLY A 1 90 ? -10.888 -1.468 11.261 1.00 79.38 90 GLY A C 1
ATOM 700 O O . GLY A 1 90 ? -11.838 -1.312 12.023 1.00 79.38 90 GLY A O 1
ATOM 701 N N . ARG A 1 91 ? -9.688 -1.880 11.698 1.00 80.56 91 ARG A N 1
ATOM 702 C CA . ARG A 1 91 ? -9.424 -2.223 13.110 1.00 80.56 91 ARG A CA 1
ATOM 703 C C . ARG A 1 91 ? -9.645 -1.047 14.063 1.00 80.56 91 ARG A C 1
ATOM 705 O O . ARG A 1 91 ? -10.164 -1.256 15.152 1.00 80.56 91 ARG A O 1
ATOM 712 N N . VAL A 1 92 ? -9.257 0.170 13.676 1.00 82.50 92 VAL A N 1
ATOM 713 C CA . VAL A 1 92 ? -9.498 1.370 14.496 1.00 82.50 92 VAL A CA 1
ATOM 714 C C . VAL A 1 92 ? -10.994 1.622 14.646 1.00 82.50 92 VAL A C 1
ATOM 716 O O . VAL A 1 92 ? -11.469 1.738 15.769 1.00 82.50 92 VAL A O 1
ATOM 719 N N . LYS A 1 93 ? -11.752 1.596 13.544 1.00 79.94 93 LYS A N 1
ATOM 720 C CA . LYS A 1 93 ? -13.208 1.781 13.592 1.00 79.94 93 LYS A CA 1
ATOM 721 C C . LYS A 1 93 ? -13.924 0.727 14.432 1.00 79.94 93 LYS A C 1
ATOM 723 O O . LYS A 1 93 ? -14.885 1.054 15.120 1.00 79.94 93 LYS A O 1
ATOM 728 N N . LEU A 1 94 ? -13.474 -0.527 14.370 1.00 80.88 94 LEU A 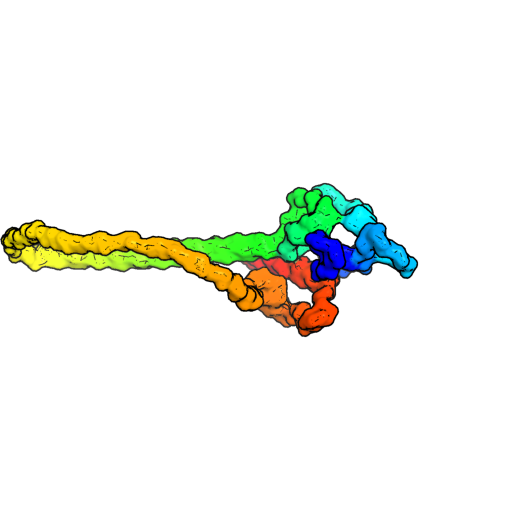N 1
ATOM 729 C CA . LEU A 1 94 ? -14.035 -1.602 15.190 1.00 80.88 94 LEU A CA 1
ATOM 730 C C . LEU A 1 94 ? -13.797 -1.343 16.680 1.00 80.88 94 LEU A C 1
ATOM 732 O O . LEU A 1 94 ? -14.753 -1.381 17.447 1.00 80.88 94 LEU A O 1
ATOM 736 N N . LYS A 1 95 ? -12.568 -0.981 17.067 1.00 83.94 95 LYS A N 1
ATOM 737 C CA . LYS A 1 95 ? -12.241 -0.632 18.458 1.00 83.94 95 LYS A CA 1
ATOM 738 C C . LYS A 1 95 ? -13.042 0.564 18.960 1.00 83.94 95 LYS A C 1
ATOM 740 O O . LYS A 1 95 ? -13.638 0.497 20.026 1.00 83.94 95 LYS A O 1
ATOM 745 N N . GLU A 1 96 ? -13.121 1.631 18.168 1.00 87.31 96 GLU A N 1
ATOM 746 C CA . GLU A 1 96 ? -13.920 2.815 18.508 1.00 87.31 96 GLU A CA 1
ATOM 747 C C . GLU A 1 96 ? -15.408 2.462 18.689 1.00 87.31 96 GLU A C 1
ATOM 749 O O . GLU A 1 96 ? -16.066 2.958 19.606 1.00 87.31 96 GLU A O 1
ATOM 754 N N . ALA A 1 97 ? -15.950 1.574 17.849 1.00 85.75 97 ALA A N 1
ATOM 755 C CA . ALA A 1 97 ? -17.330 1.112 17.965 1.00 85.75 97 ALA A CA 1
ATOM 756 C C . ALA A 1 97 ? -17.558 0.218 19.197 1.00 85.75 97 ALA A C 1
ATOM 758 O O . ALA A 1 97 ? -18.609 0.320 19.831 1.00 85.75 97 ALA A O 1
ATOM 759 N N . GLU A 1 98 ? -16.606 -0.648 19.543 1.00 88.75 98 GLU A N 1
ATOM 760 C CA . GLU A 1 98 ? -16.638 -1.476 20.756 1.00 88.75 98 GLU A CA 1
ATOM 761 C C . GLU A 1 98 ? -16.588 -0.617 22.022 1.00 88.75 98 GLU A C 1
ATOM 763 O O . GLU A 1 98 ? -17.433 -0.772 22.904 1.00 88.75 98 GLU A O 1
ATOM 768 N N . GLU A 1 99 ? -15.674 0.353 22.078 1.00 91.00 99 GLU A N 1
ATOM 769 C CA . GLU A 1 99 ? -15.564 1.298 23.192 1.00 91.00 99 GLU A CA 1
ATOM 770 C C . GLU A 1 99 ? -16.840 2.130 23.357 1.00 91.00 99 GLU A C 1
ATOM 772 O O . GLU A 1 99 ? -17.312 2.344 24.474 1.00 91.00 99 GLU A O 1
ATOM 777 N N . LEU A 1 100 ? -17.446 2.571 22.250 1.00 91.56 100 LEU A N 1
ATOM 778 C CA . LEU A 1 100 ? -18.712 3.298 22.291 1.00 91.56 100 LEU A CA 1
ATOM 779 C C . LEU A 1 100 ? -19.860 2.422 22.816 1.00 91.56 100 LEU A C 1
ATOM 781 O O . LEU A 1 100 ? -20.715 2.918 23.549 1.00 91.56 100 LEU A O 1
ATOM 785 N N . LYS A 1 101 ? -19.899 1.132 22.457 1.00 92.00 101 LYS A N 1
ATOM 786 C CA . LYS A 1 101 ? -20.896 0.183 22.980 1.00 92.00 101 LYS A CA 1
ATOM 787 C C . LYS A 1 101 ? -20.716 -0.047 24.477 1.00 92.00 101 LYS A C 1
ATOM 789 O O . LYS A 1 101 ? -21.712 -0.042 25.194 1.00 92.00 101 LYS A O 1
ATOM 794 N N . LEU A 1 102 ? -19.475 -0.201 24.940 1.00 92.69 102 LEU A N 1
ATOM 795 C CA . LEU A 1 102 ? -19.178 -0.388 26.359 1.00 92.69 102 LEU A CA 1
ATOM 796 C C . LEU A 1 102 ? -19.614 0.832 27.178 1.00 92.69 102 LEU A C 1
ATOM 798 O O . LEU A 1 102 ? -20.360 0.676 28.138 1.00 92.69 102 LEU A O 1
ATOM 802 N N . LYS A 1 103 ? -19.263 2.045 26.731 1.00 93.06 103 LYS A N 1
ATOM 803 C CA . LYS A 1 103 ? -19.671 3.296 27.394 1.00 93.06 103 LYS A CA 1
ATOM 804 C C . LYS A 1 103 ? -21.188 3.459 27.461 1.00 93.06 103 LYS A C 1
ATOM 806 O O . LYS A 1 103 ? -21.718 3.838 28.498 1.00 93.06 103 LYS A O 1
ATOM 811 N N . LYS A 1 104 ? -21.903 3.134 26.378 1.00 92.81 104 LYS A N 1
ATOM 812 C CA . LYS A 1 104 ? -23.376 3.167 26.362 1.00 92.81 104 LYS A CA 1
ATOM 813 C C . LYS A 1 104 ? -23.988 2.137 27.311 1.00 92.81 104 LYS A C 1
ATOM 815 O O . LYS A 1 104 ? -24.977 2.442 27.964 1.00 92.81 104 LYS A O 1
ATOM 820 N N . ALA A 1 105 ? -23.407 0.941 27.396 1.00 91.12 105 ALA A N 1
ATOM 821 C CA . ALA A 1 105 ? -23.860 -0.089 28.324 1.00 91.12 105 ALA A CA 1
ATOM 822 C C . ALA A 1 105 ? -23.606 0.308 29.789 1.00 91.12 105 ALA A C 1
ATOM 824 O O . ALA A 1 105 ? -24.452 0.056 30.640 1.00 91.12 105 ALA A O 1
ATOM 825 N N . GLU A 1 106 ? -22.471 0.943 30.088 1.00 92.38 106 GLU A N 1
ATOM 826 C CA . GLU A 1 106 ? -22.173 1.486 31.420 1.00 92.38 106 GLU A CA 1
ATOM 827 C C . GLU A 1 106 ? -23.129 2.624 31.801 1.00 92.38 106 GLU A C 1
ATOM 829 O O . GLU A 1 106 ? -23.695 2.606 32.892 1.00 92.38 106 GLU A O 1
ATOM 834 N N . GLU A 1 107 ? -23.381 3.566 30.889 1.00 91.19 107 GLU A N 1
ATOM 835 C CA . GLU A 1 107 ? -24.330 4.664 31.111 1.00 91.19 107 GLU A CA 1
ATOM 836 C C . GLU A 1 107 ? -25.764 4.148 31.304 1.00 91.19 107 GLU A C 1
ATOM 838 O O . GLU A 1 107 ? -26.488 4.628 32.174 1.00 91.19 107 GLU A O 1
ATOM 843 N N . GLN A 1 108 ? -26.178 3.139 30.531 1.00 89.50 108 GLN A N 1
ATOM 844 C CA . GLN A 1 108 ? -27.491 2.519 30.684 1.00 89.50 108 GLN A CA 1
ATOM 845 C C . GLN A 1 108 ? -27.629 1.808 32.037 1.00 89.50 108 GLN A C 1
ATOM 847 O O . GLN A 1 108 ? -28.650 1.974 32.698 1.00 89.50 108 GLN A O 1
ATOM 852 N N . LYS A 1 109 ? -26.592 1.094 32.494 1.00 92.00 109 LYS A N 1
ATOM 853 C CA . LYS A 1 109 ? -26.580 0.479 33.831 1.00 92.00 109 LYS A CA 1
ATOM 854 C C . LYS A 1 109 ? -26.698 1.516 34.946 1.00 92.00 109 LYS A C 1
ATOM 856 O O . LYS A 1 109 ? -27.393 1.262 35.925 1.00 92.00 109 LYS A O 1
ATOM 861 N N . LEU A 1 110 ? -26.045 2.673 34.803 1.00 90.75 110 LEU A N 1
ATOM 862 C CA . LEU A 1 110 ? -26.151 3.757 35.782 1.00 90.75 110 LEU A CA 1
ATOM 863 C C . LEU A 1 110 ? -27.576 4.332 35.824 1.00 90.75 110 LEU A C 1
ATOM 865 O O . LEU A 1 110 ? -28.142 4.450 36.904 1.00 90.75 110 LEU A O 1
ATOM 869 N N . LYS A 1 111 ? -28.191 4.585 34.661 1.00 89.31 111 LYS A N 1
ATOM 870 C CA . LYS A 1 111 ? -29.580 5.076 34.570 1.00 89.31 111 LYS A CA 1
ATOM 871 C C . LYS A 1 111 ? -30.605 4.075 35.101 1.00 89.31 111 LYS A C 1
ATOM 873 O O . LYS A 1 111 ? -31.569 4.470 35.745 1.00 89.31 111 LYS A O 1
ATOM 878 N N . GLU A 1 112 ? -30.414 2.783 34.843 1.00 84.69 112 GLU A N 1
ATOM 879 C CA . GLU A 1 112 ? -31.278 1.728 35.386 1.00 84.69 112 GLU A CA 1
ATOM 880 C C . GLU A 1 112 ? -31.146 1.624 36.913 1.00 84.69 112 GLU A C 1
ATOM 882 O O . GLU A 1 112 ? -32.154 1.454 37.597 1.00 84.69 112 GLU A O 1
ATOM 887 N N . ALA A 1 113 ? -29.936 1.784 37.461 1.00 84.94 113 ALA A N 1
ATOM 888 C CA . ALA A 1 113 ? -29.714 1.829 38.906 1.00 84.94 113 ALA A CA 1
ATOM 889 C C . ALA A 1 113 ? -30.336 3.080 39.556 1.00 84.94 113 ALA A C 1
ATOM 891 O O . ALA A 1 113 ? -30.972 2.973 40.605 1.00 84.94 113 ALA A O 1
ATOM 892 N N . GLU A 1 114 ? -30.213 4.250 38.920 1.00 84.00 114 GLU A N 1
ATOM 893 C CA . GLU A 1 114 ? -30.848 5.496 39.370 1.00 84.00 114 GLU A CA 1
ATOM 894 C C . GLU A 1 114 ? -32.382 5.385 39.339 1.00 84.00 114 GLU A C 1
ATOM 896 O O . GLU A 1 114 ? -33.029 5.650 40.352 1.00 84.00 114 GLU A O 1
ATOM 901 N N . ALA A 1 115 ? -32.971 4.873 38.253 1.00 81.56 115 ALA A N 1
ATOM 902 C CA . ALA A 1 115 ? -34.417 4.660 38.150 1.00 81.56 115 ALA A CA 1
ATOM 903 C C . ALA A 1 115 ? -34.944 3.655 39.193 1.00 81.56 115 ALA A C 1
ATOM 905 O O . ALA A 1 115 ? -36.014 3.851 39.767 1.00 81.56 115 ALA A O 1
ATOM 906 N N . GLN A 1 116 ? -34.188 2.592 39.492 1.00 70.19 116 GLN A N 1
ATOM 907 C CA . GLN A 1 116 ? -34.538 1.658 40.569 1.00 70.19 116 GLN A CA 1
ATOM 908 C C . GLN A 1 116 ? -34.472 2.320 41.953 1.00 70.19 116 GLN A C 1
ATOM 910 O O . GLN A 1 116 ? -35.298 2.015 42.815 1.00 70.19 116 GLN A O 1
ATOM 915 N N . SER A 1 117 ? -33.540 3.256 42.163 1.00 66.50 117 SER A N 1
ATOM 916 C CA . SER A 1 117 ? -33.456 4.029 43.406 1.00 66.50 117 SER A CA 1
ATOM 917 C C . SER A 1 117 ? -34.600 5.047 43.555 1.00 66.50 117 SER A C 1
ATOM 919 O O . SER A 1 117 ? -35.135 5.205 44.652 1.00 66.50 117 SER A O 1
ATOM 921 N N . GLU A 1 118 ? -35.062 5.657 42.458 1.00 64.50 118 GLU A N 1
ATOM 922 C CA . GLU A 1 118 ? -36.215 6.572 42.447 1.00 64.50 118 GLU A CA 1
ATOM 923 C C . GLU A 1 118 ? -37.555 5.847 42.659 1.00 64.50 118 GLU A C 1
ATOM 925 O O . GLU A 1 118 ? -38.434 6.362 43.356 1.00 64.50 118 GLU A O 1
ATOM 930 N N . ILE A 1 119 ? -37.713 4.624 42.135 1.00 62.03 119 ILE A N 1
ATOM 931 C CA . ILE A 1 119 ? -38.893 3.775 42.390 1.00 62.03 119 ILE A CA 1
ATOM 932 C C . ILE A 1 119 ? -38.964 3.361 43.872 1.00 62.03 119 ILE A C 1
ATOM 934 O O . ILE A 1 119 ? -40.051 3.274 44.444 1.00 62.03 119 ILE A O 1
ATOM 938 N N . LEU A 1 120 ? -37.816 3.157 44.527 1.00 56.22 120 LEU A N 1
ATOM 939 C CA . LEU A 1 120 ? -37.758 2.880 45.965 1.00 56.22 120 LEU A CA 1
ATOM 940 C C . LEU A 1 120 ? -38.054 4.134 46.813 1.00 56.22 120 LEU A C 1
ATOM 942 O O . LEU A 1 120 ? -38.655 4.029 47.881 1.00 56.22 120 LEU A O 1
ATOM 946 N N . ALA A 1 121 ? -37.680 5.323 46.329 1.00 57.41 121 ALA A N 1
ATOM 947 C CA . ALA A 1 121 ? -37.944 6.600 46.999 1.00 57.41 121 ALA A CA 1
ATOM 948 C C . ALA A 1 121 ? -39.416 7.054 46.893 1.00 57.41 121 ALA A C 1
ATOM 950 O O . ALA A 1 121 ? -39.936 7.698 47.804 1.00 57.41 121 ALA A O 1
ATOM 951 N N . SER A 1 122 ? -40.121 6.684 45.821 1.00 52.00 122 SER A N 1
ATOM 952 C CA . SER A 1 122 ? -41.507 7.103 45.552 1.00 52.00 122 SER A CA 1
ATOM 953 C C . SER A 1 122 ? -42.591 6.290 46.283 1.00 52.00 122 SER A C 1
ATOM 955 O O . SER A 1 122 ? -43.770 6.627 46.189 1.00 52.00 122 SER A O 1
ATOM 957 N N . GLN A 1 123 ? -42.228 5.291 47.102 1.00 50.75 123 GLN A N 1
ATOM 958 C CA . GLN A 1 123 ? -43.163 4.667 48.057 1.00 50.75 123 GLN A CA 1
ATOM 959 C C . GLN A 1 123 ? -43.372 5.481 49.353 1.00 50.75 123 GLN A C 1
ATOM 961 O O . GLN A 1 123 ? -44.254 5.141 50.137 1.00 50.75 123 GLN A O 1
ATOM 966 N N . ASN A 1 124 ? -42.639 6.583 49.564 1.00 44.41 124 ASN A N 1
ATOM 967 C CA . ASN A 1 124 ? -42.826 7.501 50.696 1.00 44.41 124 ASN A CA 1
ATOM 968 C C . ASN A 1 124 ? -42.951 8.959 50.218 1.00 44.41 124 ASN A C 1
ATOM 970 O O . ASN A 1 124 ? -42.008 9.740 50.314 1.00 44.41 124 ASN A O 1
ATOM 974 N N . GLY A 1 125 ? -44.126 9.359 49.727 1.00 32.75 125 GLY A N 1
ATOM 975 C CA . GLY A 1 125 ? -44.386 10.767 49.407 1.00 32.75 125 GLY A CA 1
ATOM 976 C C . GLY A 1 125 ? -45.764 11.014 48.806 1.00 32.75 125 GLY A C 1
ATOM 977 O O . GLY A 1 125 ? -45.973 10.830 47.615 1.00 32.75 125 GLY A O 1
ATOM 978 N N . SER A 1 126 ? -46.714 11.431 49.640 1.00 39.19 126 SER A N 1
ATOM 979 C CA . SER A 1 126 ? -48.059 11.859 49.239 1.00 39.19 126 SER A CA 1
ATOM 980 C C . SER A 1 126 ? -48.119 13.370 48.951 1.00 39.19 126 SER A C 1
ATOM 982 O O . SER A 1 126 ? -47.448 14.127 49.650 1.00 39.19 126 SER A O 1
ATOM 984 N N . LYS A 1 127 ? -49.066 13.758 48.071 1.00 32.72 127 LYS A N 1
ATOM 985 C CA . LYS A 1 127 ? -49.789 15.055 47.920 1.00 32.72 127 LYS A CA 1
ATOM 986 C C . LYS A 1 127 ? -49.467 15.949 46.701 1.00 32.72 127 LYS A C 1
ATOM 988 O O . LYS A 1 127 ? -48.476 16.662 46.681 1.00 32.72 127 LYS A O 1
ATOM 993 N N . ASP A 1 128 ? -50.406 15.898 45.749 1.00 31.20 128 ASP A N 1
ATOM 994 C CA . ASP A 1 128 ? -51.282 16.952 45.193 1.00 31.20 128 ASP A CA 1
ATOM 995 C C . ASP A 1 128 ? -50.782 18.329 44.671 1.00 31.20 128 ASP A C 1
ATOM 997 O O . ASP A 1 128 ? -50.013 19.045 45.303 1.00 31.20 128 ASP A O 1
ATOM 1001 N N . ILE A 1 129 ? -51.519 18.752 43.624 1.00 39.06 129 ILE A N 1
ATOM 1002 C CA . ILE A 1 129 ? -51.986 20.102 43.210 1.00 39.06 129 ILE A CA 1
ATOM 1003 C C . ILE A 1 129 ? -51.372 20.715 41.930 1.00 39.06 129 ILE A C 1
ATOM 1005 O O . ILE A 1 129 ? -50.167 20.766 41.715 1.00 39.06 129 ILE A O 1
ATOM 1009 N N . ALA A 1 130 ? -52.307 21.159 41.082 1.00 33.47 130 ALA A N 1
ATOM 1010 C CA . ALA A 1 130 ? -52.231 21.686 39.726 1.00 33.47 130 ALA A CA 1
ATOM 1011 C C . ALA A 1 130 ? -51.783 23.161 39.595 1.00 33.47 130 ALA A C 1
ATOM 1013 O O . ALA A 1 130 ? -51.757 23.897 40.575 1.00 33.47 130 ALA A O 1
ATOM 1014 N N . ASP A 1 131 ? -51.554 23.553 38.330 1.00 32.06 131 ASP A N 1
ATOM 1015 C CA . ASP A 1 131 ? -51.962 24.799 37.638 1.00 32.06 131 ASP A CA 1
ATOM 1016 C C . ASP A 1 131 ? -50.867 25.607 36.900 1.00 32.06 131 ASP A C 1
ATOM 1018 O O . ASP A 1 131 ? -49.854 26.011 37.461 1.00 32.06 131 ASP A O 1
ATOM 1022 N N . LEU A 1 132 ? -51.211 25.953 35.642 1.00 40.25 132 LEU A N 1
ATOM 1023 C CA . LEU A 1 132 ? -51.205 27.306 35.039 1.00 40.25 132 LEU A CA 1
ATOM 1024 C C . LEU A 1 132 ? -50.377 27.575 33.746 1.00 40.25 132 LEU A C 1
ATOM 1026 O O . LEU A 1 132 ? -49.173 27.787 33.767 1.00 40.25 132 LEU A O 1
ATOM 1030 N N . LYS A 1 133 ? -51.147 27.712 32.648 1.00 32.62 133 LYS A N 1
ATOM 1031 C CA . LYS A 1 133 ? -51.138 28.690 31.520 1.00 32.62 133 LYS A CA 1
ATOM 1032 C C . LYS A 1 133 ? -49.903 28.950 30.626 1.00 32.62 133 LYS A C 1
ATOM 1034 O O . LYS A 1 133 ? -48.893 29.511 31.020 1.00 32.62 133 LYS A O 1
ATOM 1039 N N . THR A 1 134 ? -50.171 28.734 29.331 1.00 31.23 134 THR A N 1
ATOM 1040 C CA . THR A 1 134 ? -49.952 29.583 28.135 1.00 31.23 134 THR A CA 1
ATOM 1041 C C . THR A 1 134 ? -49.500 31.037 28.356 1.00 31.23 134 THR A C 1
ATOM 1043 O O . THR A 1 134 ? -50.204 31.773 29.038 1.00 31.23 134 THR A O 1
ATOM 1046 N N . SER A 1 135 ? -48.473 31.499 27.618 1.00 30.84 135 SER A N 1
ATOM 1047 C CA . SER A 1 135 ? -48.618 32.508 26.539 1.00 30.84 135 SER A CA 1
ATOM 1048 C C . SER A 1 135 ? -47.288 33.081 26.003 1.00 30.84 135 SER A C 1
ATOM 1050 O O . SER A 1 135 ? -46.508 33.649 26.756 1.00 30.84 135 SER A O 1
ATOM 1052 N N . ASN A 1 136 ? -47.182 33.049 24.669 1.00 30.52 136 ASN A N 1
ATOM 1053 C CA . ASN A 1 136 ? -46.785 34.124 23.744 1.00 30.52 136 ASN A CA 1
ATOM 1054 C C . ASN A 1 136 ? -45.335 34.598 23.489 1.00 30.52 136 ASN A C 1
ATOM 1056 O O . ASN A 1 136 ? -44.613 35.039 24.370 1.00 30.52 136 ASN A O 1
ATOM 1060 N N . SER A 1 137 ? -45.130 34.772 22.169 1.00 30.28 137 SER A N 1
ATOM 1061 C CA . SER A 1 137 ? -44.534 35.929 21.468 1.00 30.28 137 SER A CA 1
ATOM 1062 C C . SER A 1 137 ? -43.015 35.944 21.313 1.00 30.28 137 SER A C 1
ATOM 1064 O O . SER A 1 137 ? -42.278 36.223 22.246 1.00 30.28 137 SER A O 1
ATOM 1066 N N . GLY A 1 138 ? -42.523 35.637 20.111 1.00 26.61 138 GLY A N 1
ATOM 1067 C CA . GLY A 1 138 ? -42.116 36.642 19.107 1.00 26.61 138 GLY A CA 1
ATOM 1068 C C . GLY A 1 138 ? -40.624 36.396 18.820 1.00 26.61 138 GLY A C 1
ATOM 1069 O O . GLY A 1 138 ? -39.940 35.854 19.674 1.00 26.61 138 GLY A O 1
ATOM 1070 N N . THR A 1 139 ? -39.986 36.674 17.690 1.00 24.28 139 THR A N 1
ATOM 1071 C CA . THR A 1 139 ? -40.274 37.447 16.478 1.00 24.28 139 THR A CA 1
ATOM 1072 C C . THR A 1 139 ? -39.073 37.160 15.547 1.00 24.28 139 THR A C 1
ATOM 1074 O O . THR A 1 139 ? -37.946 37.157 16.025 1.00 24.28 139 THR A O 1
ATOM 1077 N N . VAL A 1 140 ? -39.311 36.889 14.256 1.00 28.88 140 VAL A N 1
ATOM 1078 C CA . VAL A 1 140 ? -38.709 37.583 13.085 1.00 28.88 140 VAL A CA 1
ATOM 1079 C C . VAL A 1 140 ? -37.179 37.834 13.144 1.00 28.88 140 VAL A C 1
ATOM 1081 O O . VAL A 1 140 ? -36.703 38.626 13.943 1.00 28.88 140 VAL A O 1
ATOM 1084 N N . THR A 1 141 ? -36.339 37.227 12.296 1.00 28.20 141 THR A N 1
ATOM 1085 C CA . THR A 1 141 ? -35.897 37.806 11.001 1.00 28.20 141 THR A CA 1
ATOM 1086 C C . THR A 1 141 ? -34.872 36.893 10.304 1.00 28.20 141 THR A C 1
ATOM 1088 O O . THR A 1 141 ? -33.939 36.396 10.925 1.00 28.20 141 THR A O 1
ATOM 1091 N N . THR A 1 142 ? -34.996 36.749 8.985 1.00 38.00 142 THR A N 1
ATOM 1092 C CA . THR A 1 142 ? -33.870 36.544 8.053 1.00 38.00 142 THR A CA 1
ATOM 1093 C C . THR A 1 142 ? -33.115 37.863 7.860 1.00 38.00 142 THR A C 1
ATOM 1095 O O . THR A 1 142 ? -33.770 38.908 7.823 1.00 38.00 142 THR A O 1
ATOM 1098 N N . PRO A 1 143 ? -31.788 37.845 7.646 1.00 30.62 143 PRO A N 1
ATOM 1099 C CA . PRO A 1 143 ? -31.294 38.444 6.397 1.00 30.62 143 PRO A CA 1
ATOM 1100 C C . PRO A 1 143 ? -30.026 37.792 5.799 1.00 30.62 143 PRO A C 1
ATOM 1102 O O . PRO A 1 143 ? -29.037 37.574 6.485 1.00 30.62 143 PRO A O 1
ATOM 1105 N N . ASN A 1 144 ? -30.096 37.576 4.483 1.00 30.91 144 ASN A N 1
ATOM 1106 C CA . ASN A 1 144 ? -29.126 37.929 3.433 1.00 30.91 144 ASN A CA 1
ATOM 1107 C C . ASN A 1 144 ? -27.627 37.561 3.545 1.00 30.91 144 ASN A C 1
ATOM 1109 O O . ASN A 1 144 ? -26.893 38.040 4.404 1.00 30.91 144 ASN A O 1
ATOM 1113 N N . ASP A 1 145 ? -27.184 36.846 2.504 1.00 31.39 145 ASP A N 1
ATOM 1114 C CA . ASP A 1 145 ? -25.857 36.898 1.857 1.00 31.39 145 ASP A CA 1
ATOM 1115 C C . ASP A 1 145 ? -25.308 38.341 1.730 1.00 31.39 145 ASP A C 1
ATOM 1117 O O . ASP A 1 145 ? -26.103 39.267 1.520 1.00 31.39 145 ASP A O 1
ATOM 1121 N N . PRO A 1 146 ? -23.973 38.572 1.796 1.00 39.88 146 PRO A N 1
ATOM 1122 C CA . PRO A 1 146 ? -23.136 38.333 0.610 1.00 39.88 146 PRO A CA 1
ATOM 1123 C C . PRO A 1 146 ? -21.674 37.882 0.864 1.00 39.88 146 PRO A C 1
ATOM 1125 O O . PRO A 1 146 ? -20.995 38.334 1.779 1.00 39.88 146 PRO A O 1
ATOM 1128 N N . THR A 1 147 ? -21.176 37.056 -0.060 1.00 34.47 147 THR A N 1
ATOM 1129 C CA . THR A 1 147 ? -19.820 37.067 -0.656 1.00 34.47 147 THR A CA 1
ATOM 1130 C C . THR A 1 147 ? -18.605 37.250 0.275 1.00 34.47 147 THR A C 1
ATOM 1132 O O . THR A 1 147 ? -18.243 38.367 0.636 1.00 34.47 147 THR A O 1
ATOM 1135 N N . ALA A 1 148 ? -17.847 36.170 0.515 1.00 29.38 148 ALA A N 1
ATOM 1136 C CA . ALA A 1 148 ? -16.478 3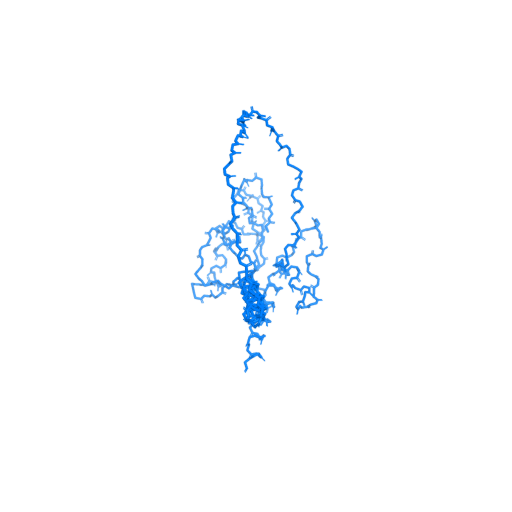6.251 1.037 1.00 29.38 148 ALA A CA 1
ATOM 1137 C C . ALA A 1 148 ? -15.549 35.222 0.369 1.00 29.38 148 ALA A C 1
ATOM 1139 O O . ALA A 1 148 ? -15.585 34.024 0.649 1.00 29.38 148 ALA A O 1
ATOM 1140 N N . THR A 1 149 ? -14.683 35.728 -0.508 1.00 36.97 149 THR A N 1
ATOM 1141 C CA . THR A 1 149 ? -13.417 35.118 -0.923 1.00 36.97 149 THR A CA 1
ATOM 1142 C C . THR A 1 149 ? -12.680 34.596 0.309 1.00 36.97 149 THR A C 1
ATOM 1144 O O . THR A 1 149 ? -12.402 35.366 1.225 1.00 36.97 149 THR A O 1
ATOM 1147 N N . THR A 1 150 ? -12.364 33.302 0.363 1.00 29.91 150 THR A N 1
ATOM 1148 C CA . THR A 1 150 ? -11.487 32.761 1.408 1.00 29.91 150 THR A CA 1
ATOM 1149 C C . THR A 1 150 ? -10.206 32.253 0.766 1.00 29.91 150 THR A C 1
ATOM 1151 O O . THR A 1 150 ? -10.160 31.150 0.220 1.00 29.91 150 THR A O 1
ATOM 1154 N N . ASP A 1 151 ? -9.163 33.078 0.848 1.00 36.25 151 ASP A N 1
ATOM 1155 C CA . ASP A 1 151 ? -7.777 32.623 0.872 1.00 36.25 151 ASP A CA 1
ATOM 1156 C C . ASP A 1 151 ? -7.662 31.519 1.929 1.00 36.25 151 ASP A C 1
ATOM 1158 O O . ASP A 1 151 ? -7.748 31.778 3.132 1.00 36.25 151 ASP A O 1
ATOM 1162 N N . GLN A 1 152 ? -7.527 30.263 1.499 1.00 36.69 152 GLN A N 1
ATOM 1163 C CA . GLN A 1 152 ? -7.260 29.179 2.436 1.00 36.69 152 GLN A CA 1
ATOM 1164 C C . GLN A 1 152 ? -5.761 29.141 2.768 1.00 36.69 152 GLN A C 1
ATOM 1166 O O . GLN A 1 152 ? -4.942 28.968 1.860 1.00 36.69 152 GLN A O 1
ATOM 1171 N N . PRO A 1 153 ? -5.371 29.240 4.053 1.00 34.34 153 PRO A N 1
ATOM 1172 C CA . PRO A 1 153 ? -4.006 28.957 4.473 1.00 34.34 153 PRO A CA 1
ATOM 1173 C C . PRO A 1 153 ? -3.666 27.477 4.206 1.00 34.34 153 PRO A C 1
ATOM 1175 O O . PRO A 1 153 ? -4.560 26.623 4.202 1.00 34.34 153 PRO A O 1
ATOM 1178 N N . PRO A 1 154 ? -2.382 27.135 3.978 1.00 35.59 154 PRO A N 1
ATO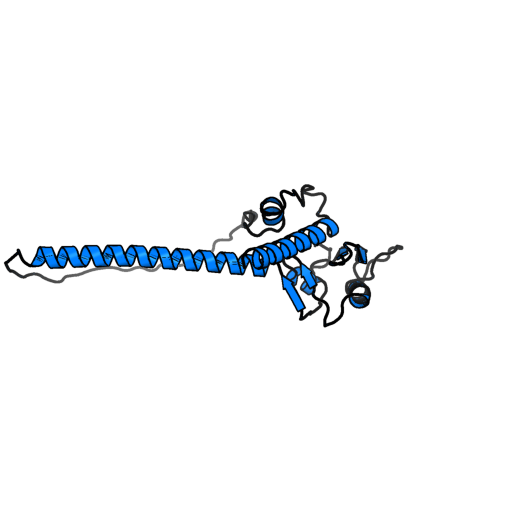M 1179 C CA . PRO A 1 154 ? -1.980 25.791 3.581 1.00 35.59 154 PRO A CA 1
ATOM 1180 C C . PRO A 1 154 ? -2.439 24.766 4.619 1.00 35.59 154 PRO A C 1
ATOM 1182 O O . PRO A 1 154 ? -2.128 24.874 5.805 1.00 35.59 154 PRO A O 1
ATOM 1185 N N . CYS A 1 155 ? -3.182 23.758 4.157 1.00 32.97 155 CYS A N 1
ATOM 1186 C CA . CYS A 1 155 ? -3.692 22.688 5.002 1.00 32.97 155 CYS A CA 1
ATOM 1187 C C . CYS A 1 155 ? -2.529 21.922 5.660 1.00 32.97 155 CYS A C 1
ATOM 1189 O O . CYS A 1 155 ? -1.914 21.033 5.069 1.00 32.97 155 CYS A O 1
ATOM 1191 N N . VAL A 1 156 ? -2.213 22.251 6.914 1.00 36.91 156 VAL A N 1
ATOM 1192 C CA . VAL A 1 156 ? -1.319 21.433 7.737 1.00 36.91 156 VAL A CA 1
ATOM 1193 C C . VAL A 1 156 ? -2.103 20.182 8.115 1.00 36.91 156 VAL A C 1
ATOM 1195 O O . VAL A 1 156 ? -2.800 20.126 9.128 1.00 36.91 156 VAL A O 1
ATOM 1198 N N . ARG A 1 157 ? -2.050 19.174 7.240 1.00 42.91 157 ARG A N 1
ATOM 1199 C CA . ARG A 1 157 ? -2.619 17.856 7.511 1.00 42.91 157 ARG A CA 1
ATOM 1200 C C . ARG A 1 157 ? -1.870 17.282 8.709 1.00 42.91 157 ARG A C 1
ATOM 1202 O O . ARG A 1 157 ? -0.713 16.887 8.580 1.00 42.91 157 ARG A O 1
ATOM 1209 N N . LYS A 1 158 ? -2.513 17.257 9.882 1.00 45.78 158 LYS A N 1
ATOM 1210 C CA . LYS A 1 158 ? -2.007 16.501 11.034 1.00 45.78 158 LYS A CA 1
ATOM 1211 C C . LYS A 1 158 ? -1.725 15.075 10.544 1.00 45.78 158 LYS A C 1
ATOM 1213 O O . LYS A 1 158 ? -2.603 14.509 9.883 1.00 45.78 158 LYS A O 1
ATOM 1218 N N . PRO A 1 159 ? -0.531 14.505 10.787 1.00 46.34 159 PRO A N 1
ATOM 1219 C CA . PRO A 1 159 ? -0.243 13.153 10.344 1.00 46.34 159 PRO A CA 1
ATOM 1220 C C . PRO A 1 159 ? -1.241 12.236 11.040 1.00 46.34 159 PRO A C 1
ATOM 1222 O O . PRO A 1 159 ? -1.228 12.101 12.261 1.00 46.34 159 PRO A O 1
ATOM 1225 N N . GLY A 1 160 ? -2.167 11.671 10.267 1.00 61.34 160 GLY A N 1
ATOM 1226 C CA . GLY A 1 160 ? -3.105 10.702 10.806 1.00 61.34 160 GLY A CA 1
ATOM 1227 C C . GLY A 1 160 ? -2.319 9.558 11.441 1.00 61.34 160 GLY A C 1
ATOM 1228 O O . GLY A 1 160 ? -1.290 9.140 10.905 1.00 61.34 160 GLY A O 1
ATOM 1229 N N . ASN A 1 161 ? -2.823 9.015 12.548 1.00 71.69 161 ASN A N 1
ATOM 1230 C CA . ASN A 1 161 ? -2.191 7.926 13.310 1.00 71.69 161 ASN A CA 1
ATOM 1231 C C . ASN A 1 161 ? -1.980 6.620 12.503 1.00 71.69 161 ASN A C 1
ATOM 1233 O O . ASN A 1 161 ? -1.466 5.638 13.030 1.00 71.69 161 ASN A O 1
ATOM 1237 N N . LEU A 1 162 ? -2.384 6.606 11.229 1.00 81.88 162 LEU A N 1
ATOM 1238 C CA . LEU A 1 162 ? -2.316 5.495 10.282 1.00 81.88 162 LEU A CA 1
ATOM 1239 C C . LEU A 1 162 ? -1.320 5.731 9.136 1.00 81.88 162 LEU A C 1
ATOM 1241 O O . LEU A 1 162 ? -1.299 4.960 8.174 1.00 81.88 162 LEU A O 1
ATOM 1245 N N . SER A 1 163 ? -0.514 6.798 9.200 1.00 87.56 163 SER A N 1
ATOM 1246 C CA . SER A 1 163 ? 0.574 6.983 8.238 1.00 87.56 163 SER A CA 1
ATOM 1247 C C . SER A 1 163 ? 1.565 5.818 8.334 1.00 87.56 163 SER A C 1
ATOM 1249 O O . SER A 1 163 ? 1.816 5.308 9.431 1.00 87.56 163 SER A O 1
ATOM 1251 N N . LEU A 1 164 ? 2.141 5.405 7.200 1.00 88.88 164 LEU A N 1
ATOM 1252 C CA . LEU A 1 164 ? 3.122 4.318 7.169 1.00 88.88 164 LEU A CA 1
ATOM 1253 C C . LEU A 1 164 ? 4.279 4.596 8.138 1.00 88.88 164 LEU A C 1
ATOM 1255 O O . LEU A 1 164 ? 4.663 3.718 8.905 1.00 88.88 164 LEU A O 1
ATOM 1259 N N . LYS A 1 165 ? 4.752 5.846 8.188 1.00 90.50 165 LYS A N 1
ATOM 1260 C CA . LYS A 1 165 ? 5.793 6.303 9.115 1.00 90.50 165 LYS A CA 1
ATOM 1261 C C . LYS A 1 165 ? 5.418 6.086 10.582 1.00 90.50 165 LYS A C 1
ATOM 1263 O O . LYS A 1 165 ? 6.202 5.523 11.340 1.00 90.50 165 LYS A O 1
ATOM 1268 N N . THR A 1 166 ? 4.215 6.500 10.983 1.00 90.31 166 THR A N 1
ATOM 1269 C CA . THR A 1 166 ? 3.734 6.332 12.364 1.00 90.31 166 THR A CA 1
ATOM 1270 C C . THR A 1 166 ? 3.593 4.856 12.730 1.00 90.31 166 THR A C 1
ATOM 1272 O O . THR A 1 166 ? 3.977 4.457 13.825 1.00 90.31 166 THR A O 1
ATOM 1275 N N . LEU A 1 167 ? 3.061 4.037 11.818 1.00 90.31 167 LEU A N 1
ATOM 1276 C CA . LEU A 1 167 ? 2.881 2.603 12.047 1.00 90.31 167 LEU A CA 1
ATOM 1277 C C . LEU A 1 167 ? 4.224 1.874 12.142 1.00 90.31 167 LEU A C 1
ATOM 1279 O O . LEU A 1 167 ? 4.417 1.077 13.054 1.00 90.31 167 LEU A O 1
ATOM 1283 N N . THR A 1 168 ? 5.159 2.186 11.247 1.00 92.25 168 THR A N 1
ATOM 1284 C CA . THR A 1 168 ? 6.499 1.586 11.225 1.00 92.25 168 THR A CA 1
ATOM 1285 C C . THR A 1 168 ? 7.247 1.900 12.513 1.00 92.25 168 THR A C 1
ATOM 1287 O O . THR A 1 168 ? 7.750 0.992 13.168 1.00 92.25 168 THR A O 1
ATOM 1290 N N . LYS A 1 169 ? 7.205 3.161 12.955 1.00 92.00 169 LYS A N 1
ATOM 1291 C CA . LYS A 1 169 ? 7.794 3.562 14.234 1.00 92.00 169 LYS A CA 1
ATOM 1292 C C . LYS A 1 169 ? 7.156 2.848 15.426 1.00 92.00 169 LYS A C 1
ATOM 1294 O O . LYS A 1 169 ? 7.853 2.497 16.359 1.00 92.00 169 LYS A O 1
ATOM 1299 N N . LYS A 1 170 ? 5.837 2.639 15.408 1.00 90.25 170 LYS A N 1
ATOM 1300 C CA . LYS A 1 170 ? 5.099 2.037 16.529 1.00 90.25 170 LYS A CA 1
ATOM 1301 C C . LYS A 1 170 ? 5.303 0.526 16.667 1.00 90.25 170 LYS A C 1
ATOM 1303 O O . LYS A 1 170 ? 5.255 0.019 17.779 1.00 90.25 170 LYS A O 1
ATOM 1308 N N . TYR A 1 171 ? 5.392 -0.192 15.549 1.00 89.19 171 TYR A N 1
ATOM 1309 C CA . TYR A 1 171 ? 5.361 -1.660 15.545 1.00 89.19 171 TYR A CA 1
ATOM 1310 C C . TYR A 1 171 ? 6.707 -2.305 15.207 1.00 89.19 171 TYR A C 1
ATOM 1312 O O . TYR A 1 171 ? 6.899 -3.473 15.531 1.00 89.19 171 TYR A O 1
ATOM 1320 N N . LEU A 1 172 ? 7.605 -1.575 14.541 1.00 90.00 172 LEU A N 1
ATOM 1321 C CA . LEU A 1 172 ? 8.916 -2.065 14.105 1.00 90.00 172 LEU A CA 1
ATOM 1322 C C . LEU A 1 172 ? 10.077 -1.235 14.677 1.00 90.00 172 LEU A C 1
ATOM 1324 O O . LEU A 1 172 ? 11.220 -1.501 14.320 1.00 90.00 172 LEU A O 1
ATOM 1328 N N . ASP A 1 173 ? 9.792 -0.207 15.492 1.00 91.12 173 ASP A N 1
ATOM 1329 C CA . ASP A 1 173 ? 10.775 0.729 16.069 1.00 91.12 173 ASP A CA 1
ATOM 1330 C C . ASP A 1 173 ? 11.768 1.306 15.039 1.00 91.12 173 ASP A C 1
ATOM 1332 O O . ASP A 1 173 ? 12.910 1.648 15.344 1.00 91.12 173 ASP A O 1
ATOM 1336 N N . ARG A 1 174 ? 11.320 1.430 13.783 1.00 91.00 174 ARG A N 1
ATOM 1337 C CA . ARG A 1 174 ? 12.127 1.882 12.646 1.00 91.00 174 ARG A CA 1
ATOM 1338 C C . ARG A 1 174 ? 11.652 3.258 12.184 1.00 91.00 174 ARG A C 1
ATOM 1340 O O . ARG A 1 174 ? 10.470 3.467 11.907 1.00 91.00 174 ARG A O 1
ATOM 1347 N N . ASP A 1 175 ? 12.582 4.202 12.073 1.00 89.25 175 ASP A N 1
ATOM 1348 C CA . ASP A 1 175 ? 12.311 5.536 11.537 1.00 89.25 175 ASP A CA 1
ATOM 1349 C C . ASP A 1 175 ? 12.543 5.558 10.021 1.00 89.25 175 ASP A C 1
ATOM 1351 O O . ASP A 1 175 ? 13.677 5.624 9.556 1.00 89.25 175 ASP A O 1
ATOM 1355 N N . ILE A 1 176 ? 11.450 5.541 9.258 1.00 88.81 176 ILE A N 1
ATOM 1356 C CA . ILE A 1 176 ? 11.464 5.655 7.792 1.00 88.81 176 ILE A CA 1
ATOM 1357 C C . ILE A 1 176 ? 11.151 7.085 7.339 1.00 88.81 176 ILE A C 1
ATOM 1359 O O . ILE A 1 176 ? 10.596 7.893 8.099 1.00 88.81 176 ILE A O 1
ATOM 1363 N N . GLN A 1 177 ? 11.457 7.407 6.077 1.00 84.81 177 GLN A N 1
ATOM 1364 C CA . GLN A 1 177 ? 11.099 8.699 5.470 1.00 84.81 177 GLN A CA 1
ATOM 1365 C C . GLN A 1 177 ? 11.630 9.905 6.275 1.00 84.81 177 GLN A C 1
ATOM 1367 O O . GLN A 1 177 ? 10.930 10.895 6.533 1.00 84.81 177 GLN A O 1
ATOM 1372 N N . THR A 1 178 ? 12.877 9.818 6.734 1.00 82.94 178 THR A N 1
ATOM 1373 C CA . THR A 1 178 ? 13.540 10.853 7.548 1.00 82.94 178 THR A CA 1
ATOM 1374 C C . THR A 1 178 ? 14.123 11.992 6.708 1.00 82.94 178 THR A C 1
ATOM 1376 O O . THR A 1 178 ? 14.391 13.071 7.228 1.00 82.94 178 THR A O 1
ATOM 1379 N N . GLN A 1 179 ? 14.247 11.802 5.392 1.00 75.62 179 GLN A N 1
ATOM 1380 C CA . GLN A 1 179 ? 14.986 12.699 4.495 1.00 75.62 179 GLN A CA 1
ATOM 1381 C C . GLN A 1 179 ? 14.230 13.971 4.045 1.00 75.62 179 GLN A C 1
ATOM 1383 O O . GLN A 1 179 ? 14.750 14.756 3.248 1.00 75.62 179 GLN A O 1
ATOM 1388 N N . GLY A 1 180 ? 13.031 14.238 4.575 1.00 75.62 180 GLY A N 1
ATOM 1389 C CA . GLY A 1 180 ? 12.301 15.497 4.365 1.00 75.62 180 GLY A CA 1
ATOM 1390 C C . GLY A 1 180 ? 12.135 15.874 2.884 1.00 75.62 180 GLY A C 1
ATOM 1391 O O . GLY A 1 180 ? 11.503 15.152 2.121 1.00 75.62 180 GLY A O 1
ATOM 1392 N N . LYS A 1 181 ? 12.715 17.012 2.468 1.00 70.44 181 LYS A N 1
ATOM 1393 C CA . LYS A 1 181 ? 12.626 17.535 1.087 1.00 70.44 181 LYS A CA 1
ATOM 1394 C C . LYS A 1 181 ? 13.449 16.753 0.049 1.00 70.44 181 LYS A C 1
ATOM 1396 O O . LYS A 1 181 ? 13.270 16.997 -1.138 1.00 70.44 181 LYS A O 1
ATOM 1401 N N . LYS A 1 182 ? 14.338 15.838 0.460 1.00 75.12 182 LYS A N 1
ATOM 1402 C CA . LYS A 1 182 ? 15.130 15.002 -0.470 1.00 75.12 182 LYS A CA 1
ATOM 1403 C C . LYS A 1 182 ? 14.318 13.869 -1.117 1.00 75.12 182 LYS A C 1
ATOM 1405 O O . LYS A 1 182 ? 14.846 13.166 -1.971 1.00 75.12 182 LYS A O 1
ATOM 1410 N N . GLY A 1 183 ? 13.039 13.740 -0.767 1.00 73.94 183 GLY A N 1
ATOM 1411 C CA . GLY A 1 183 ? 12.157 12.694 -1.271 1.00 73.94 183 GLY A CA 1
ATOM 1412 C C . GLY A 1 183 ? 12.159 11.453 -0.381 1.00 73.94 183 GLY A C 1
ATOM 1413 O O . GLY A 1 183 ? 12.880 11.371 0.613 1.00 73.94 183 GLY A O 1
ATOM 1414 N N . HIS A 1 184 ? 11.299 10.502 -0.731 1.00 81.62 184 HIS A N 1
ATOM 1415 C CA . HIS A 1 184 ? 11.164 9.218 -0.046 1.00 81.62 184 HIS A CA 1
ATOM 1416 C C . HIS A 1 184 ? 11.760 8.112 -0.910 1.00 81.62 184 HIS A C 1
ATOM 1418 O O . HIS A 1 184 ? 11.715 8.188 -2.142 1.00 81.62 184 HIS A O 1
ATOM 1424 N N . ASN A 1 185 ? 12.324 7.093 -0.268 1.00 87.19 185 ASN A N 1
ATOM 1425 C CA . ASN A 1 185 ? 12.852 5.940 -0.972 1.00 87.19 185 ASN A CA 1
ATOM 1426 C C . ASN A 1 185 ? 11.741 4.895 -1.136 1.00 87.19 185 ASN A C 1
ATOM 1428 O O . ASN A 1 185 ? 11.321 4.276 -0.164 1.00 87.19 185 ASN A O 1
ATOM 1432 N N . SER A 1 186 ? 11.289 4.686 -2.373 1.00 86.81 186 SER A N 1
ATOM 1433 C CA . SER A 1 186 ? 10.229 3.720 -2.689 1.00 86.81 186 SER A CA 1
ATOM 1434 C C . SER A 1 186 ? 10.558 2.295 -2.237 1.00 86.81 186 SER A C 1
ATOM 1436 O O . SER A 1 186 ? 9.655 1.576 -1.822 1.00 86.81 186 SER A O 1
ATOM 1438 N N . LEU A 1 187 ? 11.838 1.903 -2.256 1.00 88.38 187 LEU A N 1
ATOM 1439 C CA . LEU A 1 187 ? 12.271 0.591 -1.776 1.00 88.38 187 LEU A CA 1
ATOM 1440 C C . LEU A 1 187 ? 12.087 0.445 -0.260 1.00 88.38 187 LEU A C 1
ATOM 1442 O O . LEU A 1 187 ? 11.575 -0.568 0.208 1.00 88.38 187 LEU A O 1
ATOM 1446 N N . GLU A 1 188 ? 12.479 1.471 0.498 1.00 90.56 188 GLU A N 1
ATOM 1447 C CA . GLU A 1 188 ? 12.312 1.502 1.956 1.00 90.56 188 GLU A CA 1
ATOM 1448 C C . GLU A 1 188 ? 10.827 1.418 2.331 1.00 90.56 188 GLU A C 1
ATOM 1450 O O . GLU A 1 188 ? 10.450 0.643 3.209 1.00 90.56 188 GLU A O 1
ATOM 1455 N N . ASP A 1 189 ? 9.982 2.167 1.618 1.00 91.12 189 ASP A N 1
ATOM 1456 C CA . ASP A 1 189 ? 8.537 2.176 1.835 1.00 91.12 189 ASP A CA 1
ATOM 1457 C C . ASP A 1 189 ? 7.900 0.806 1.530 1.00 91.12 189 ASP A C 1
ATOM 1459 O O . ASP A 1 189 ? 7.051 0.341 2.295 1.00 91.12 189 ASP A O 1
ATOM 1463 N N . ALA A 1 190 ? 8.327 0.134 0.452 1.00 91.00 190 ALA A N 1
ATOM 1464 C CA . ALA A 1 190 ? 7.830 -1.192 0.079 1.00 91.00 190 ALA A CA 1
ATOM 1465 C C . ALA A 1 190 ? 8.168 -2.251 1.141 1.00 91.00 190 ALA A C 1
ATOM 1467 O O . ALA A 1 190 ? 7.285 -2.993 1.578 1.00 91.00 190 ALA A O 1
ATOM 1468 N N . ILE A 1 191 ? 9.419 -2.274 1.612 1.00 91.38 191 ILE A N 1
ATOM 1469 C CA . ILE A 1 191 ? 9.868 -3.202 2.660 1.00 91.38 191 ILE A CA 1
ATOM 1470 C C . ILE A 1 191 ? 9.136 -2.917 3.977 1.00 91.38 191 ILE A C 1
ATOM 1472 O O . ILE A 1 191 ? 8.622 -3.833 4.613 1.00 91.38 191 ILE A O 1
ATOM 1476 N N . ALA A 1 192 ? 9.014 -1.649 4.376 1.00 93.12 192 ALA A N 1
ATOM 1477 C CA . ALA A 1 192 ? 8.314 -1.289 5.608 1.00 93.12 192 ALA A CA 1
ATOM 1478 C C . ALA A 1 192 ? 6.827 -1.686 5.580 1.00 93.12 192 ALA A C 1
ATOM 1480 O O . ALA A 1 192 ? 6.291 -2.173 6.579 1.00 93.12 192 ALA A O 1
ATOM 1481 N N . ALA A 1 193 ? 6.151 -1.501 4.441 1.00 92.75 193 ALA A N 1
ATOM 1482 C CA . ALA A 1 193 ? 4.758 -1.906 4.281 1.00 92.75 193 ALA A CA 1
ATOM 1483 C C . ALA A 1 193 ? 4.590 -3.430 4.384 1.00 92.75 193 ALA A C 1
ATOM 1485 O O . ALA A 1 193 ? 3.688 -3.890 5.089 1.00 92.75 193 ALA A O 1
ATOM 1486 N N . ARG A 1 194 ? 5.479 -4.194 3.738 1.00 91.75 194 ARG A N 1
ATOM 1487 C CA . ARG A 1 194 ? 5.544 -5.658 3.824 1.00 91.75 194 ARG A CA 1
ATOM 1488 C C . ARG A 1 194 ? 5.711 -6.129 5.268 1.00 91.75 194 ARG A C 1
ATOM 1490 O O . ARG A 1 194 ? 4.865 -6.866 5.771 1.00 91.75 194 ARG A O 1
ATOM 1497 N N . ASP A 1 195 ? 6.744 -5.640 5.953 1.00 92.25 195 ASP A N 1
ATOM 1498 C CA . ASP A 1 195 ? 7.085 -6.039 7.324 1.00 92.25 195 ASP A CA 1
ATOM 1499 C C . ASP A 1 195 ? 5.906 -5.799 8.286 1.00 92.25 195 ASP A C 1
ATOM 1501 O O . ASP A 1 195 ? 5.595 -6.625 9.147 1.00 92.25 195 ASP A O 1
ATOM 1505 N N . LEU A 1 196 ? 5.187 -4.684 8.117 1.00 92.31 196 LEU A N 1
ATOM 1506 C CA . LEU A 1 196 ? 3.998 -4.374 8.912 1.00 92.31 196 LEU A CA 1
ATOM 1507 C C . LEU A 1 196 ? 2.815 -5.302 8.627 1.00 92.31 196 LEU A C 1
ATOM 1509 O O . LEU A 1 196 ? 2.051 -5.614 9.546 1.00 92.31 196 LEU A O 1
ATOM 1513 N N . VAL A 1 197 ? 2.614 -5.709 7.373 1.00 91.81 197 VAL A N 1
ATOM 1514 C CA . VAL A 1 197 ? 1.578 -6.689 7.018 1.00 91.81 197 VAL A CA 1
ATOM 1515 C C . VAL A 1 197 ? 1.934 -8.048 7.603 1.00 91.81 197 VAL A C 1
ATOM 1517 O O . VAL A 1 197 ? 1.090 -8.639 8.273 1.00 91.81 197 VAL A O 1
ATOM 1520 N N . HIS A 1 198 ? 3.184 -8.484 7.451 1.00 90.44 198 HIS A N 1
ATOM 1521 C CA . HIS A 1 198 ? 3.672 -9.725 8.038 1.00 90.44 198 HIS A CA 1
ATOM 1522 C C . HIS A 1 198 ? 3.473 -9.738 9.559 1.00 90.44 198 HIS A C 1
ATOM 1524 O O . HIS A 1 198 ? 2.861 -10.658 10.100 1.00 90.44 198 HIS A O 1
ATOM 1530 N N . ARG A 1 199 ? 3.859 -8.657 10.254 1.00 89.56 199 ARG A N 1
ATOM 1531 C CA . ARG A 1 199 ? 3.620 -8.514 11.696 1.00 89.56 199 ARG A CA 1
ATOM 1532 C C . ARG A 1 199 ? 2.140 -8.634 12.057 1.00 89.56 199 ARG A C 1
ATOM 1534 O O . ARG A 1 199 ? 1.810 -9.303 13.025 1.00 89.56 199 ARG A O 1
ATOM 1541 N N . ASN A 1 200 ? 1.236 -8.044 11.271 1.00 89.25 200 ASN A N 1
ATOM 1542 C CA . ASN A 1 200 ? -0.203 -8.170 11.529 1.00 89.25 200 ASN A CA 1
ATOM 1543 C C . ASN A 1 200 ? -0.719 -9.597 11.392 1.00 89.25 200 ASN A C 1
ATOM 1545 O O . ASN A 1 200 ? -1.684 -9.933 12.074 1.00 89.25 200 ASN A O 1
ATOM 1549 N N . VAL A 1 201 ? -0.153 -10.377 10.473 1.00 88.75 201 VAL A N 1
ATOM 1550 C CA . VAL A 1 201 ? -0.504 -11.786 10.290 1.00 88.75 201 VAL A CA 1
ATOM 1551 C C . VAL A 1 201 ? 0.018 -12.595 11.473 1.00 88.75 201 VAL A C 1
ATOM 1553 O O . VAL A 1 201 ? -0.748 -13.342 12.071 1.00 88.75 201 VAL A O 1
ATOM 1556 N N . VAL A 1 202 ? 1.270 -12.377 11.881 1.00 89.00 202 VAL A N 1
ATOM 1557 C CA . VAL A 1 202 ? 1.851 -13.020 13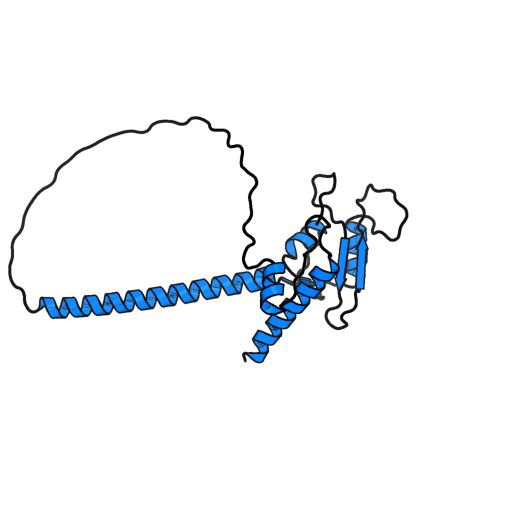.070 1.00 89.00 202 VAL A CA 1
ATOM 1558 C C . VAL A 1 202 ? 1.058 -12.681 14.333 1.00 89.00 202 VAL A C 1
ATOM 1560 O O . VAL A 1 202 ? 0.737 -13.585 15.092 1.00 89.00 202 VAL A O 1
ATOM 1563 N N . ASP A 1 203 ? 0.671 -11.420 14.535 1.00 87.31 203 ASP A N 1
ATOM 1564 C CA . ASP A 1 203 ? -0.142 -11.005 15.688 1.00 87.31 203 ASP A CA 1
ATOM 1565 C C . ASP A 1 203 ? -1.535 -11.672 15.689 1.00 87.31 203 ASP A C 1
ATOM 1567 O O . ASP A 1 203 ? -2.101 -11.916 16.750 1.00 87.31 203 ASP A O 1
ATOM 1571 N N . LEU A 1 204 ? -2.108 -11.953 14.510 1.00 84.62 204 LEU A N 1
ATOM 1572 C CA . LEU A 1 204 ? -3.378 -12.679 14.394 1.00 84.62 204 LEU A CA 1
ATOM 1573 C C . LEU A 1 204 ? -3.211 -14.170 14.689 1.00 84.62 204 LEU A C 1
ATOM 1575 O O . LEU A 1 204 ? -4.083 -14.753 15.318 1.00 84.62 204 LEU A O 1
ATOM 1579 N N . ILE A 1 205 ? -2.119 -14.780 14.222 1.00 88.69 205 ILE A N 1
ATOM 1580 C CA . ILE A 1 205 ? -1.868 -16.21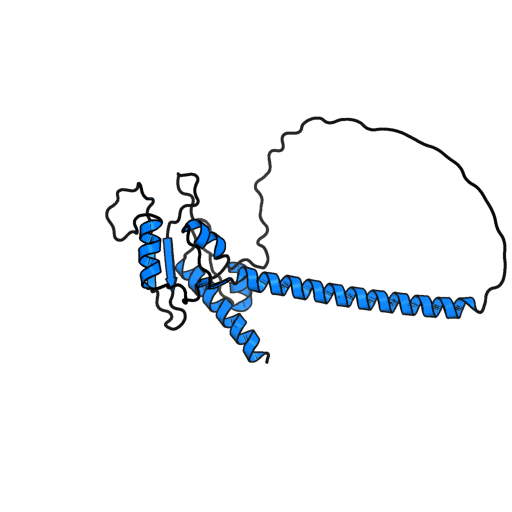6 14.384 1.00 88.69 205 ILE A CA 1
ATOM 1581 C C . ILE A 1 205 ? -1.393 -16.541 15.798 1.00 88.69 205 ILE A C 1
ATOM 1583 O O . ILE A 1 205 ? -1.885 -17.486 16.392 1.00 88.69 205 ILE A O 1
ATOM 1587 N N . GLY A 1 206 ? -0.468 -15.757 16.352 1.00 76.81 206 GLY A N 1
ATOM 1588 C CA . GLY A 1 206 ? 0.032 -15.934 17.718 1.00 76.81 206 GLY A CA 1
ATOM 1589 C C . GLY A 1 206 ? -0.945 -15.474 18.804 1.00 76.81 206 GLY A C 1
ATOM 1590 O O . GLY A 1 206 ? -0.674 -15.675 19.983 1.00 76.81 206 GLY A O 1
ATOM 1591 N N . GLY A 1 207 ? -2.046 -14.824 18.415 1.00 58.84 207 GLY A N 1
ATOM 1592 C CA . GLY A 1 207 ? -3.170 -14.495 19.291 1.00 58.84 207 GLY A CA 1
ATOM 1593 C C . GLY A 1 207 ? -4.322 -15.508 19.251 1.00 58.84 207 GLY A C 1
ATOM 1594 O O . GLY A 1 207 ? -5.323 -15.272 19.928 1.00 58.84 207 GLY A O 1
ATOM 1595 N N . MET A 1 208 ? -4.207 -16.579 18.453 1.00 48.38 208 MET A N 1
ATOM 1596 C CA . MET A 1 208 ? -5.073 -17.769 18.506 1.00 48.38 208 MET A CA 1
ATOM 1597 C C . MET A 1 208 ? -4.460 -18.821 19.428 1.00 48.38 208 MET A C 1
ATOM 1599 O O . MET A 1 208 ? -5.252 -19.503 20.112 1.00 48.38 208 MET A O 1
#

Organism: NCBI:txid1469910

Sequence (208 aa):
MGTAASSDPGLIRVTLVDDFFETVILDNIVEPDNARKQGTSLKGKAGAREEIWKYVGPHTLVVGHGVNNDLRSLRWIHTLVVDLYVTKFGRVKLKEAEELKLKKAEEQKLKEAEAQSEILASQNGSKDIADLKTSNSGTVTTPNDPTATTDQPPCVRKPGNLSLKTLTKKYLDRDIQTQGKKGHNSLEDAIAARDLVHRNVVDLIGGM

Radius of gyration: 29.13 Å; chains: 1; bounding box: 72×56×76 Å

Secondary structure (DSSP, 8-state):
-B--SSSSPBP-EEEEE-TTT--EEEEEEEEPTT----SS-EEHHHHHHHHHHTT--TTSPEEESSHHHHHHHHT---S-EEEHHHHHHHHHHHHHHHHHHHHHHHHHHHHHHHHHHHHHHTTS---------------------------PPP------TTSHHHHHHHHH-------GGG---HHHHHHHHHHHHHHHHHHHHTT-

InterPro domains:
  IPR012337 Ribonuclease H-like superfamily [SSF53098] (47-198)
  IPR013520 Ribonuclease H-like domain [SM00479] (4-206)
  IPR036397 Ribonuclease H superfamily [G3DSA:3.30.420.10] (115-204)
  IPR047021 RNA exonuclease REXO1/REXO3/REXO4-like [PTHR12801] (3-199)